Protein AF-A0AAE0KT33-F1 (afdb_monomer_lite)

Foldseek 3Di:
DDDDDDDDDDDDDDDDDDDDDDDDDDFDDDDDDDDDDDDDDDDDDDDPDDLLVVVLVVLLVLLLVLLCVLCVVPLADPVLSVVLSVVQSVVLSVVCVVPPDSDQDPLSSVSSNLSSNVSVVVRNVVSVVVVVPPPVPPPPPPDPPQLADFQFWKWFQPDDPLGIFIFTFHDAQCQDPVRNNATFRTWTQGDPPVRDTGGFRDSDLSGMAGDWFFFQDDVSVSVLQRHADPDADPDAPDDFQAKKWFWDQDPVRSFTWTFIWTFHDAQDAPPVVVCVVPVPDDCPVNRRTAGTWIQTPVRTITGHNHRALQGMFHCVQDPTTTQADPVRHGPSDQWDWDADPNFIWIARRSNRDIDTDDDPDPPPPD

pLDDT: mean 80.46, std 21.25, range [25.75, 98.62]

Radius of gyration: 28.13 Å; chains: 1; bounding box: 106×57×67 Å

Sequence (366 aa):
MLLTPGALHLFARLTTYDDNSCTSAKISVVPCLVRNCFDRGSTGKRTAMPPVEAERAQVEDAVAAKIQECDPEQLLESGDFQDILQTVSKEVLSCLDQEPRGQLTNEVHTLIAHRVSELIRPGLDYAARRKGKKTKFSDAPKRRPLRFARFDRVVCLVGGDRQWASGNIQSLNEVDPSNPTVVFPYVVKTDPPQGRLISVPSDENDTVRAEVCFGQREGAMWFTLFCMPATPNKSRRFGVGDRVACAVEDETGDYSSWLPGTVLEMEYCFEEAAKKLLPDWEWDGVHGRVPYQVQLDTGVKVLVHRDEHWLVRDLRLQEAGIRQAANGVHCCKRIERRQRNGVWQAVDHKTCKVRPCDPPESDDSD

Secondary structure (DSSP, 8-state):
------------------------PPPP----------------SS----HHHHHHHHHHHHHHHHHHHH-TT--S-HHHHHHHHHHHHHHHHHHHTTS--SS--HHHHHHHHHHHHHHHHHHHHHHHHHTT-------S--PPPPS--TT-EEEEE--TT--EEEEEEEEEEEEETTEEEEEEEEEEEEPTTT--EEEES-SSTTTEEE---B-SSTTHHHHHHHHS-SS--S--S--TT-EEEEEEE-TTSSSEEEEEEEEEEEEEE-HHHHHHH-TTS---SSTTEEEEEEEETTS-EEEE-S--TTTEEETTTS-SEESS-TTSS----SEEEEEETTEEEEEETTTTEEEE-PPPPTT---

Organism: NCBI:txid36881

Structure (mmCIF, N/CA/C/O backbone):
data_AF-A0AAE0KT33-F1
#
_entry.id   AF-A0AAE0KT33-F1
#
loop_
_atom_site.group_PDB
_atom_site.id
_atom_site.type_symbol
_atom_site.label_atom_id
_atom_site.label_alt_id
_atom_site.label_comp_id
_atom_site.label_asym_id
_atom_site.label_entity_id
_atom_site.label_seq_id
_atom_site.pdbx_PDB_ins_code
_atom_site.Cartn_x
_atom_site.Cartn_y
_atom_site.Cartn_z
_atom_site.occupancy
_atom_site.B_iso_or_equiv
_atom_site.auth_seq_id
_atom_site.auth_comp_id
_atom_site.auth_asym_id
_atom_site.auth_atom_id
_atom_site.pdbx_PDB_model_num
ATOM 1 N N . MET A 1 1 ? -53.614 18.148 4.989 1.00 38.81 1 MET A N 1
ATOM 2 C CA . MET A 1 1 ? -52.149 18.293 4.857 1.00 38.81 1 MET A CA 1
ATOM 3 C C . MET A 1 1 ? -51.535 16.923 5.085 1.00 38.81 1 MET A C 1
ATOM 5 O O . MET A 1 1 ? -51.512 16.465 6.216 1.00 38.81 1 MET A O 1
ATOM 9 N N . LEU A 1 2 ? -51.172 16.235 4.004 1.00 30.78 2 LEU A N 1
ATOM 10 C CA . LEU A 1 2 ? -50.531 14.918 4.018 1.00 30.78 2 LEU A CA 1
ATOM 11 C C . LEU A 1 2 ? -49.049 15.132 3.697 1.00 30.78 2 LEU A C 1
ATOM 13 O O . LEU A 1 2 ? -48.742 15.739 2.674 1.00 30.78 2 LEU A O 1
ATOM 17 N N . LEU A 1 3 ? -48.157 14.671 4.573 1.00 34.44 3 LEU A N 1
ATOM 18 C CA . LEU A 1 3 ? -46.716 14.626 4.330 1.00 34.44 3 LEU A CA 1
ATOM 19 C C . LEU A 1 3 ? -46.320 13.175 4.052 1.00 34.44 3 LEU A C 1
ATOM 21 O O . LEU A 1 3 ? -46.559 12.284 4.863 1.00 34.44 3 LEU A O 1
ATOM 25 N N . THR A 1 4 ? -45.745 12.959 2.878 1.00 32.50 4 THR A N 1
ATOM 26 C CA . THR A 1 4 ? -45.147 11.704 2.411 1.00 32.50 4 THR A CA 1
ATOM 27 C C . THR A 1 4 ? -43.708 11.557 2.920 1.00 32.50 4 THR A C 1
ATOM 29 O O . THR A 1 4 ? -42.973 12.546 2.881 1.00 32.50 4 THR A O 1
ATOM 32 N N . PRO A 1 5 ? -43.244 10.351 3.296 1.00 43.25 5 PRO A N 1
ATOM 33 C CA . PRO A 1 5 ? -41.828 10.079 3.500 1.00 43.25 5 PRO A CA 1
ATOM 34 C C . PRO A 1 5 ? -41.182 9.579 2.199 1.00 43.25 5 PRO A C 1
ATOM 36 O O . PRO A 1 5 ? -41.612 8.586 1.612 1.00 43.25 5 PRO A O 1
ATOM 39 N N . GLY A 1 6 ? -40.142 10.281 1.746 1.00 29.95 6 GLY A N 1
ATOM 40 C CA . GLY A 1 6 ? -39.288 9.851 0.641 1.00 29.95 6 GLY A CA 1
ATOM 41 C C . GLY A 1 6 ? -38.279 8.808 1.116 1.00 29.95 6 GLY A C 1
ATOM 42 O O . GLY A 1 6 ? -37.376 9.125 1.885 1.00 29.95 6 GLY A O 1
ATOM 43 N N . ALA A 1 7 ? -38.440 7.570 0.654 1.00 30.20 7 ALA A N 1
ATOM 44 C CA . ALA A 1 7 ? -37.457 6.507 0.808 1.00 30.20 7 ALA A CA 1
ATOM 45 C C . ALA A 1 7 ? -36.387 6.630 -0.291 1.00 30.20 7 ALA A C 1
ATOM 47 O O . ALA A 1 7 ? -36.686 6.513 -1.479 1.00 30.20 7 ALA A O 1
ATOM 48 N N . LEU A 1 8 ? -35.137 6.861 0.109 1.00 29.75 8 LEU A N 1
ATOM 49 C CA . LEU A 1 8 ? -33.960 6.707 -0.745 1.00 29.75 8 LEU A CA 1
ATOM 50 C C . LEU A 1 8 ? -33.587 5.219 -0.781 1.00 29.75 8 LEU A C 1
ATOM 52 O O . LEU A 1 8 ? -32.986 4.696 0.154 1.00 29.75 8 LEU A O 1
ATOM 56 N N . HIS A 1 9 ? -33.971 4.528 -1.854 1.00 27.97 9 HIS A N 1
ATOM 57 C CA . HIS A 1 9 ? -33.465 3.193 -2.169 1.00 27.97 9 HIS A CA 1
ATOM 58 C C . HIS A 1 9 ? -32.082 3.315 -2.820 1.00 27.97 9 HIS A C 1
ATOM 60 O O . HIS A 1 9 ? -31.974 3.664 -3.994 1.00 27.97 9 HIS A O 1
ATOM 66 N N . LEU A 1 10 ? -31.027 3.005 -2.065 1.00 27.64 10 LEU A N 1
ATOM 67 C CA . LEU A 1 10 ? -29.698 2.744 -2.612 1.00 27.64 10 LEU A CA 1
ATOM 68 C C . LEU A 1 10 ? -29.634 1.254 -2.991 1.00 27.64 10 LEU A C 1
ATOM 70 O O . LEU A 1 10 ? -29.627 0.384 -2.122 1.00 27.64 10 LEU A O 1
ATOM 74 N N . PHE A 1 11 ? -29.657 0.948 -4.288 1.00 25.98 11 PHE A N 1
ATOM 75 C CA . PHE A 1 11 ? -29.449 -0.412 -4.789 1.00 25.98 11 PHE A CA 1
ATOM 76 C C . PHE A 1 11 ? -27.949 -0.728 -4.788 1.00 25.98 11 PHE A C 1
ATOM 78 O O . PHE A 1 11 ? -27.210 -0.226 -5.632 1.00 25.98 11 PHE A O 1
ATOM 85 N N . ALA A 1 12 ? -27.504 -1.594 -3.877 1.00 26.53 12 ALA A N 1
ATOM 86 C CA . ALA A 1 12 ? -26.214 -2.262 -3.997 1.00 26.53 12 ALA A CA 1
ATOM 87 C C . ALA A 1 12 ? -26.310 -3.307 -5.123 1.00 26.53 12 ALA A C 1
ATOM 89 O O . ALA A 1 12 ? -27.007 -4.315 -4.997 1.00 26.53 12 ALA A O 1
ATOM 90 N N . ARG A 1 13 ? -25.651 -3.048 -6.258 1.00 25.75 13 ARG A N 1
ATOM 91 C CA . ARG A 1 13 ? -25.468 -4.042 -7.325 1.00 25.75 13 ARG A CA 1
ATOM 92 C C . ARG A 1 13 ? -24.414 -5.049 -6.867 1.00 25.75 13 ARG A C 1
ATOM 94 O O . ARG A 1 13 ? -23.231 -4.739 -6.854 1.00 25.75 13 ARG A O 1
ATOM 101 N N . LEU A 1 14 ? -24.852 -6.255 -6.519 1.00 25.80 14 LEU A N 1
ATOM 102 C CA . LEU A 1 14 ? -23.986 -7.426 -6.413 1.00 25.80 14 LEU A CA 1
ATOM 103 C C . LEU A 1 14 ? -23.610 -7.858 -7.837 1.00 25.80 14 LEU A C 1
ATOM 105 O O . LEU A 1 14 ? -24.437 -8.412 -8.558 1.00 25.80 14 LEU A O 1
ATOM 109 N N . THR A 1 15 ? -22.391 -7.549 -8.273 1.00 28.50 15 THR A N 1
ATOM 110 C CA . THR A 1 15 ? -21.820 -8.130 -9.492 1.00 28.50 15 THR A CA 1
ATOM 111 C C . THR A 1 15 ? -21.248 -9.497 -9.142 1.00 28.50 15 THR A C 1
ATOM 113 O O . THR A 1 15 ? -20.262 -9.583 -8.415 1.00 28.50 15 THR A O 1
ATOM 116 N N . THR A 1 16 ? -21.875 -10.564 -9.632 1.00 27.11 16 THR A N 1
ATOM 117 C CA . THR A 1 16 ? -21.308 -11.917 -9.605 1.00 27.11 16 THR A CA 1
ATOM 118 C C . THR A 1 16 ? -20.114 -11.960 -10.557 1.00 27.11 16 THR A C 1
ATOM 120 O O . THR A 1 16 ? -20.257 -11.604 -11.727 1.00 27.11 16 THR A O 1
ATOM 123 N N . TYR A 1 17 ? -18.944 -12.338 -10.046 1.00 30.89 17 TYR A N 1
ATOM 124 C CA . TYR A 1 17 ? -17.705 -12.465 -10.812 1.00 30.89 17 TYR A CA 1
ATOM 125 C C . TYR A 1 17 ? -17.485 -13.953 -11.121 1.00 30.89 17 TYR A C 1
ATOM 127 O O . TYR A 1 17 ? -17.472 -14.767 -10.201 1.00 30.89 17 TYR A O 1
ATOM 135 N N . ASP A 1 18 ? -17.376 -14.306 -12.403 1.00 28.55 18 ASP A N 1
ATOM 136 C CA . ASP A 1 18 ? -17.065 -15.668 -12.851 1.00 28.55 18 ASP A CA 1
ATOM 137 C C . ASP A 1 18 ? -15.547 -15.898 -12.771 1.00 28.55 18 ASP A C 1
ATOM 139 O O . ASP A 1 18 ? -14.778 -15.372 -13.579 1.00 28.55 18 ASP A O 1
ATOM 143 N N . ASP A 1 19 ? -15.119 -16.700 -11.796 1.00 40.66 19 ASP A N 1
ATOM 144 C CA . ASP A 1 19 ? -13.750 -17.200 -11.667 1.00 40.66 19 ASP A CA 1
ATOM 145 C C . ASP A 1 19 ? -13.572 -18.454 -12.530 1.00 40.66 19 ASP A C 1
ATOM 147 O O . ASP A 1 19 ? -14.063 -19.524 -12.174 1.00 40.66 19 ASP A O 1
ATOM 151 N N . ASN A 1 20 ? -12.855 -18.347 -13.656 1.00 34.28 20 ASN A N 1
ATOM 152 C CA . ASN A 1 20 ? -12.160 -19.486 -14.274 1.00 34.28 20 ASN A CA 1
ATOM 153 C C . ASN A 1 20 ? -11.195 -19.053 -15.395 1.00 34.28 20 ASN A C 1
ATOM 155 O O . ASN A 1 20 ? -11.473 -19.252 -16.573 1.00 34.28 20 ASN A O 1
ATOM 159 N N . SER A 1 21 ? -10.025 -18.516 -15.028 1.00 32.28 21 SER A N 1
ATOM 160 C CA . SER A 1 21 ? -8.769 -18.712 -15.781 1.00 32.28 21 SER A CA 1
ATOM 161 C C . SER A 1 21 ? -7.580 -18.076 -15.049 1.00 32.28 21 SER A C 1
ATOM 163 O O . SER A 1 21 ? -7.142 -16.981 -15.390 1.00 32.28 21 SER A O 1
ATOM 165 N N . CYS A 1 22 ? -7.028 -18.755 -14.042 1.00 33.03 22 CYS A N 1
ATOM 166 C CA . CYS A 1 22 ? -5.737 -18.368 -13.466 1.00 33.03 22 CYS A CA 1
ATOM 167 C C . CYS A 1 22 ? -4.622 -19.122 -14.206 1.00 33.03 22 CYS A C 1
ATOM 169 O O . CYS A 1 22 ? -4.312 -20.273 -13.898 1.00 33.03 22 CYS A O 1
ATOM 171 N N . THR A 1 23 ? -4.050 -18.504 -15.241 1.00 32.06 23 THR A N 1
ATOM 172 C CA . THR A 1 23 ? -2.816 -18.991 -15.869 1.00 32.06 23 THR A CA 1
ATOM 173 C C . THR A 1 23 ? -1.633 -18.638 -14.975 1.00 32.06 23 THR A C 1
ATOM 175 O O . THR A 1 23 ? -1.367 -17.467 -14.722 1.00 32.06 23 THR A O 1
ATOM 178 N N . SER A 1 24 ? -0.918 -19.655 -14.496 1.00 31.42 24 SER A N 1
ATOM 179 C CA . SER A 1 24 ? 0.233 -19.526 -13.600 1.00 31.42 24 SER A CA 1
ATOM 180 C C . SER A 1 24 ? 1.341 -18.644 -14.197 1.00 31.42 24 SER A C 1
ATOM 182 O O . SER A 1 24 ? 2.062 -19.076 -15.102 1.00 31.42 24 SER A O 1
ATOM 184 N N . ALA A 1 25 ? 1.518 -17.432 -13.673 1.00 34.38 25 ALA A N 1
ATOM 185 C CA . ALA A 1 25 ? 2.696 -16.617 -13.949 1.00 34.38 25 ALA A CA 1
ATOM 186 C C . ALA A 1 25 ? 3.901 -17.169 -13.163 1.00 34.38 25 ALA A C 1
ATOM 188 O O . ALA A 1 25 ? 3.827 -17.376 -11.951 1.00 34.38 25 ALA A O 1
ATOM 189 N N . LYS A 1 26 ? 5.016 -17.444 -13.853 1.00 34.28 26 LYS A N 1
ATOM 190 C CA . LYS A 1 26 ? 6.275 -17.870 -13.222 1.00 34.28 26 LYS A CA 1
ATOM 191 C C . LYS A 1 26 ? 6.974 -16.652 -12.616 1.00 34.28 26 LYS A C 1
ATOM 193 O O . LYS A 1 26 ? 7.332 -15.733 -13.342 1.00 34.28 26 LYS A O 1
ATOM 198 N N . ILE A 1 27 ? 7.190 -16.671 -11.304 1.00 35.94 27 ILE A N 1
ATOM 199 C CA . ILE A 1 27 ? 7.928 -15.636 -10.569 1.00 35.94 27 ILE A CA 1
ATOM 200 C C . ILE A 1 27 ? 9.408 -16.043 -10.509 1.00 35.94 27 ILE A C 1
ATOM 202 O O . ILE A 1 27 ? 9.727 -17.156 -10.092 1.00 35.94 27 ILE A O 1
ATOM 206 N N . SER A 1 28 ? 10.304 -15.157 -10.952 1.00 33.62 28 SER A N 1
ATOM 207 C CA . SER A 1 28 ? 11.762 -15.354 -10.915 1.00 33.62 28 SER A CA 1
ATOM 208 C C . SER A 1 28 ? 12.365 -14.761 -9.634 1.00 33.62 28 SER A C 1
ATOM 210 O O . SER A 1 28 ? 11.957 -13.689 -9.194 1.00 33.62 28 SER A O 1
ATOM 212 N N . VAL A 1 29 ? 13.343 -15.449 -9.035 1.00 34.34 29 VAL A N 1
ATOM 213 C CA . VAL A 1 29 ? 14.096 -15.011 -7.844 1.00 34.34 29 VAL A CA 1
ATOM 214 C C . VAL A 1 29 ? 15.584 -14.999 -8.207 1.00 34.34 29 VAL A C 1
ATOM 216 O O . VAL A 1 29 ? 16.126 -16.050 -8.540 1.00 34.34 29 VAL A O 1
ATOM 219 N N . VAL A 1 30 ? 16.255 -13.841 -8.145 1.00 34.78 30 VAL A N 1
ATOM 220 C CA . VAL A 1 30 ? 17.654 -13.676 -8.604 1.00 34.78 30 VAL A CA 1
ATOM 221 C C . VAL A 1 30 ? 18.600 -13.325 -7.436 1.00 34.78 30 VAL A C 1
ATOM 223 O O . VAL A 1 30 ? 18.293 -12.401 -6.681 1.00 34.78 30 VAL A O 1
ATOM 226 N N . PRO A 1 31 ? 19.747 -14.019 -7.259 1.00 34.19 31 PRO A N 1
ATOM 227 C CA . PRO A 1 31 ? 20.773 -13.679 -6.264 1.00 34.19 31 PRO A CA 1
ATOM 228 C C . PRO A 1 31 ? 22.000 -12.951 -6.867 1.00 34.19 31 PRO A C 1
ATOM 230 O O . PRO A 1 31 ? 22.513 -13.360 -7.904 1.00 34.19 31 PRO A O 1
ATOM 233 N N . CYS A 1 32 ? 22.530 -11.922 -6.184 1.00 30.64 32 CYS A N 1
ATOM 234 C CA . CYS A 1 32 ? 23.732 -11.169 -6.602 1.00 30.64 32 CYS A CA 1
ATOM 235 C C . CYS A 1 32 ? 25.025 -11.659 -5.914 1.00 30.64 32 CYS A C 1
ATOM 237 O O . CYS A 1 32 ? 25.051 -11.839 -4.694 1.00 30.64 32 CYS A O 1
ATOM 239 N N . LEU A 1 33 ? 26.123 -11.794 -6.673 1.00 34.44 33 LEU A N 1
ATOM 240 C CA . LEU A 1 33 ? 27.474 -12.134 -6.192 1.00 34.44 33 LEU A CA 1
ATOM 241 C C . LEU A 1 33 ? 28.513 -11.097 -6.655 1.00 34.44 33 LEU A C 1
ATOM 243 O O . LEU A 1 33 ? 28.464 -10.620 -7.781 1.00 34.44 33 LEU A O 1
ATOM 247 N N . VAL A 1 34 ? 29.478 -10.785 -5.782 1.00 37.34 34 VAL A N 1
ATOM 248 C CA . VAL A 1 34 ? 30.578 -9.823 -6.002 1.00 37.34 34 VAL A CA 1
ATOM 249 C C . VAL A 1 34 ? 31.915 -10.558 -5.900 1.00 37.34 34 VAL A C 1
ATOM 251 O O . VAL A 1 34 ? 32.110 -11.267 -4.907 1.00 37.34 34 VAL A O 1
ATOM 254 N N . ARG A 1 35 ? 32.864 -10.359 -6.838 1.00 35.00 35 ARG A N 1
ATOM 255 C CA . ARG A 1 35 ? 34.304 -10.583 -6.572 1.00 35.00 35 ARG A CA 1
ATOM 256 C C . ARG A 1 35 ? 35.298 -9.973 -7.573 1.00 35.00 35 ARG A C 1
ATOM 258 O O . ARG A 1 35 ? 34.956 -9.614 -8.688 1.00 35.00 35 ARG A O 1
ATOM 265 N N . ASN A 1 36 ? 36.528 -9.883 -7.055 1.00 31.69 36 ASN A N 1
ATOM 266 C CA . ASN A 1 36 ? 37.685 -9.058 -7.416 1.00 31.69 36 ASN A CA 1
ATOM 267 C C . ASN A 1 36 ? 38.466 -9.451 -8.681 1.00 31.69 36 ASN A C 1
ATOM 269 O O . ASN A 1 36 ? 38.579 -10.625 -9.027 1.00 31.69 36 ASN A O 1
ATOM 273 N N . CYS A 1 37 ? 39.131 -8.437 -9.242 1.00 33.03 37 CYS A N 1
ATOM 274 C CA . CYS A 1 37 ? 40.049 -8.483 -10.378 1.00 33.03 37 CYS A CA 1
ATOM 275 C C . CYS A 1 37 ? 41.439 -9.045 -10.023 1.00 33.03 37 CYS A C 1
ATOM 277 O O . CYS A 1 37 ? 41.956 -8.812 -8.927 1.00 33.03 37 CYS A O 1
ATOM 279 N N . PHE A 1 38 ? 42.076 -9.706 -10.995 1.00 31.64 38 PHE A N 1
ATOM 280 C CA . PHE A 1 38 ? 43.506 -10.020 -10.990 1.00 31.64 38 PHE A CA 1
ATOM 281 C C . PHE A 1 38 ? 44.149 -9.653 -12.334 1.00 31.64 38 PHE A C 1
ATOM 283 O O . PHE A 1 38 ? 43.510 -9.692 -13.381 1.00 31.64 38 PHE A O 1
ATOM 290 N N . ASP A 1 39 ? 45.421 -9.289 -12.236 1.00 40.09 39 ASP A N 1
ATOM 291 C CA . ASP A 1 39 ? 46.260 -8.571 -13.194 1.00 40.09 39 ASP A CA 1
ATOM 292 C C . ASP A 1 39 ? 47.111 -9.514 -14.074 1.00 40.09 39 ASP A C 1
ATOM 294 O O . ASP A 1 39 ? 47.451 -10.614 -13.618 1.00 40.09 39 ASP A O 1
ATOM 298 N N . ARG A 1 40 ? 47.496 -9.069 -15.287 1.00 37.03 40 ARG A N 1
ATOM 299 C CA . ARG A 1 40 ? 48.778 -9.368 -15.983 1.00 37.03 40 ARG A CA 1
ATOM 300 C C . ARG A 1 40 ? 48.827 -8.820 -17.418 1.00 37.03 40 ARG A C 1
ATOM 302 O O . ARG A 1 40 ? 47.970 -9.115 -18.244 1.00 37.03 40 ARG A O 1
ATOM 309 N N . GLY A 1 41 ? 49.914 -8.107 -17.725 1.00 42.66 41 GLY A N 1
ATOM 310 C CA . GLY A 1 41 ? 50.237 -7.584 -19.057 1.00 42.66 41 GLY A CA 1
ATOM 311 C C . GLY A 1 41 ? 51.013 -8.535 -19.977 1.00 42.66 41 GLY A C 1
ATOM 312 O O . GLY A 1 41 ? 51.396 -9.630 -19.573 1.00 42.66 41 GLY A O 1
ATOM 313 N N . SER A 1 42 ? 51.284 -8.084 -21.211 1.00 36.38 42 SER A N 1
ATOM 314 C CA . SER A 1 42 ? 52.412 -8.516 -22.059 1.00 36.38 42 SER A CA 1
ATOM 315 C C . SER A 1 42 ? 52.526 -7.678 -23.349 1.00 36.38 42 SER A C 1
ATOM 317 O O . SER A 1 42 ? 51.578 -7.046 -23.802 1.00 36.38 42 SER A O 1
ATOM 319 N N . THR A 1 43 ? 53.728 -7.693 -23.918 1.00 46.69 43 THR A N 1
ATOM 320 C CA . THR A 1 43 ? 54.327 -6.866 -24.970 1.00 46.69 43 THR A CA 1
ATOM 321 C C . THR A 1 43 ? 54.005 -7.258 -26.424 1.00 46.69 43 THR A C 1
ATOM 323 O O . THR A 1 43 ? 54.132 -8.416 -26.810 1.00 46.69 43 THR A O 1
ATOM 326 N N . GLY A 1 44 ? 53.731 -6.228 -27.234 1.00 59.12 44 GLY A N 1
ATOM 327 C CA . GLY A 1 44 ? 54.019 -5.997 -28.664 1.00 59.12 44 GLY A CA 1
ATOM 328 C C . GLY A 1 44 ? 54.278 -7.144 -29.657 1.00 59.12 44 GLY A C 1
ATOM 329 O O . GLY A 1 44 ? 55.398 -7.638 -29.772 1.00 59.12 44 GLY A O 1
ATOM 330 N N . LYS A 1 45 ? 53.298 -7.386 -30.539 1.00 42.28 45 LYS A N 1
ATOM 331 C CA . LYS A 1 45 ? 53.452 -7.816 -31.948 1.00 42.28 45 LYS A CA 1
ATOM 332 C C . LYS A 1 45 ? 52.160 -7.479 -32.700 1.00 42.28 45 LYS A C 1
ATOM 334 O O . LYS A 1 45 ? 51.102 -7.607 -32.102 1.00 42.28 45 LYS A O 1
ATOM 339 N N . ARG A 1 46 ? 52.291 -7.021 -33.962 1.00 50.97 46 ARG A N 1
ATOM 340 C CA . ARG A 1 46 ? 51.233 -6.587 -34.915 1.00 50.97 46 ARG A CA 1
ATOM 341 C C . ARG A 1 46 ? 49.828 -6.666 -34.321 1.00 50.97 46 ARG A C 1
ATOM 343 O O . ARG A 1 46 ? 49.228 -7.737 -34.315 1.00 50.97 46 ARG A O 1
ATOM 350 N N . THR A 1 47 ? 49.374 -5.541 -33.781 1.00 50.94 47 THR A N 1
ATOM 351 C CA . THR A 1 47 ? 48.167 -5.438 -32.968 1.00 50.94 47 THR A CA 1
ATOM 352 C C . THR A 1 47 ? 46.951 -5.809 -33.806 1.00 50.94 47 THR A C 1
ATOM 354 O O . THR A 1 47 ? 46.374 -4.966 -34.489 1.00 50.94 47 THR A O 1
ATOM 357 N N . ALA A 1 48 ? 46.553 -7.083 -33.742 1.00 50.72 48 ALA A N 1
ATOM 358 C CA . ALA A 1 48 ? 45.135 -7.398 -33.729 1.00 50.72 48 ALA A CA 1
ATOM 359 C C . ALA A 1 48 ? 44.497 -6.395 -32.763 1.00 50.72 48 ALA A C 1
ATOM 361 O O . ALA A 1 48 ? 45.042 -6.208 -31.667 1.00 50.72 48 ALA A O 1
ATOM 362 N N . MET A 1 49 ? 43.446 -5.691 -33.203 1.00 47.22 49 MET A N 1
ATOM 363 C CA . MET A 1 49 ? 42.697 -4.815 -32.305 1.00 47.22 49 MET A CA 1
ATOM 364 C C . MET A 1 49 ? 42.471 -5.595 -31.010 1.00 47.22 49 MET A C 1
ATOM 366 O O . MET A 1 49 ? 42.095 -6.774 -31.092 1.00 47.22 49 MET A O 1
ATOM 370 N N . PRO A 1 50 ? 42.801 -5.018 -29.840 1.00 60.84 50 PRO A N 1
ATOM 371 C CA . PRO A 1 50 ? 42.560 -5.694 -28.580 1.00 60.84 50 PRO A CA 1
ATOM 372 C C . PRO A 1 50 ? 41.111 -6.202 -28.604 1.00 60.84 50 PRO A C 1
ATOM 374 O O . PRO A 1 50 ? 40.246 -5.483 -29.107 1.00 60.84 50 PRO A O 1
ATOM 377 N N . PRO A 1 51 ? 40.837 -7.432 -28.135 1.00 74.69 51 PRO A N 1
ATOM 378 C CA . PRO A 1 51 ? 39.533 -8.085 -28.294 1.00 74.69 51 PRO A CA 1
ATOM 379 C C . PRO A 1 51 ? 38.338 -7.176 -27.959 1.00 74.69 51 PRO A C 1
ATOM 381 O O . PRO A 1 51 ? 37.321 -7.207 -28.641 1.00 74.69 51 PRO A O 1
ATOM 384 N N . VAL A 1 52 ? 38.540 -6.287 -26.985 1.00 80.75 52 VAL A N 1
ATOM 385 C CA . VAL A 1 52 ? 37.603 -5.262 -26.511 1.00 80.75 52 VAL A CA 1
ATOM 386 C C . VAL A 1 52 ? 37.234 -4.225 -27.585 1.00 80.75 52 VAL A C 1
ATOM 388 O O . VAL A 1 52 ? 36.074 -3.843 -27.706 1.00 80.75 52 VAL A O 1
ATOM 391 N N . GLU A 1 53 ? 38.189 -3.752 -28.389 1.00 86.69 53 GLU A N 1
ATOM 392 C CA . GLU A 1 53 ? 37.905 -2.769 -29.444 1.00 86.69 53 GLU A CA 1
ATOM 393 C C . GLU A 1 53 ? 37.138 -3.399 -30.616 1.00 86.69 53 GLU A C 1
ATOM 395 O O . GLU A 1 53 ? 36.300 -2.739 -31.229 1.00 86.69 53 GLU A O 1
ATOM 400 N N . ALA A 1 54 ? 37.399 -4.675 -30.925 1.00 87.12 54 ALA A N 1
ATOM 401 C CA . ALA A 1 54 ? 36.678 -5.394 -31.974 1.00 87.12 54 ALA A CA 1
ATOM 402 C C . ALA A 1 54 ? 35.221 -5.675 -31.570 1.00 87.12 54 ALA A C 1
ATOM 404 O O . ALA A 1 54 ? 34.318 -5.531 -32.390 1.00 87.12 54 ALA A O 1
ATOM 405 N N . GLU A 1 55 ? 34.990 -6.031 -30.306 1.00 88.56 55 GLU A N 1
ATOM 406 C CA . GLU A 1 55 ? 33.650 -6.221 -29.740 1.00 88.56 55 GLU A CA 1
ATOM 407 C C . GLU A 1 55 ? 32.862 -4.906 -29.699 1.00 88.56 55 GLU A C 1
ATOM 409 O O . GLU A 1 55 ? 31.711 -4.855 -30.133 1.00 88.56 55 GLU A O 1
ATOM 414 N N . ARG A 1 56 ? 33.510 -3.807 -29.294 1.00 92.62 56 ARG A N 1
ATOM 415 C CA . ARG A 1 56 ? 32.922 -2.465 -29.343 1.00 92.62 56 ARG A CA 1
ATOM 416 C C . ARG A 1 56 ? 32.475 -2.063 -30.746 1.00 92.62 56 ARG A C 1
ATOM 418 O O . ARG A 1 56 ? 31.354 -1.586 -30.892 1.00 92.62 56 ARG A O 1
ATOM 425 N N . ALA A 1 57 ? 33.313 -2.284 -31.758 1.00 93.62 57 ALA A N 1
ATOM 426 C CA . ALA A 1 57 ? 32.953 -1.987 -33.143 1.00 93.62 57 ALA A CA 1
ATOM 427 C C . ALA A 1 57 ? 31.732 -2.804 -33.603 1.00 93.62 57 ALA A C 1
ATOM 429 O O . ALA A 1 57 ? 30.828 -2.254 -34.222 1.00 93.62 57 ALA A O 1
ATOM 430 N N . GLN A 1 58 ? 31.650 -4.089 -33.230 1.00 92.88 58 GLN A N 1
ATOM 431 C CA . GLN A 1 58 ? 30.486 -4.927 -33.548 1.00 92.88 58 GLN A CA 1
ATOM 432 C C . GLN A 1 58 ? 29.197 -4.428 -32.880 1.00 92.88 58 GLN A C 1
ATOM 434 O O . GLN A 1 58 ? 28.139 -4.446 -33.511 1.00 92.88 58 GLN A O 1
ATOM 439 N N . VAL A 1 59 ? 29.268 -3.984 -31.619 1.00 94.12 59 VAL A N 1
ATOM 440 C CA . VAL A 1 59 ? 28.118 -3.397 -30.914 1.00 94.12 59 VAL A CA 1
ATOM 441 C C . VAL A 1 59 ? 27.691 -2.089 -31.578 1.00 94.12 59 VAL A C 1
ATOM 443 O O . VAL A 1 59 ? 26.509 -1.930 -31.875 1.00 94.12 59 VAL A O 1
ATOM 446 N N . GLU A 1 60 ? 28.629 -1.179 -31.848 1.00 96.19 60 GLU A N 1
ATOM 447 C CA . GLU A 1 60 ? 28.343 0.112 -32.487 1.00 96.19 60 GLU A CA 1
ATOM 448 C C . GLU A 1 60 ? 27.723 -0.080 -33.886 1.00 96.19 60 GLU A C 1
ATOM 450 O O . GLU A 1 60 ? 26.705 0.544 -34.189 1.00 96.19 60 GLU A O 1
ATOM 455 N N . ASP A 1 61 ? 28.244 -1.007 -34.697 1.00 96.06 61 ASP A N 1
ATOM 456 C CA . ASP A 1 61 ? 27.686 -1.343 -36.015 1.00 96.06 61 ASP A CA 1
ATOM 457 C C . ASP A 1 61 ? 26.265 -1.920 -35.909 1.00 96.06 61 ASP A C 1
ATOM 459 O O . ASP A 1 61 ? 25.369 -1.530 -36.664 1.00 96.06 61 ASP A O 1
ATOM 463 N N . ALA A 1 62 ? 26.023 -2.823 -34.952 1.00 95.94 62 ALA A N 1
ATOM 464 C CA . ALA A 1 62 ? 24.704 -3.412 -34.732 1.00 95.94 62 ALA A CA 1
ATOM 465 C C . ALA A 1 62 ? 23.677 -2.372 -34.249 1.00 95.94 62 ALA A C 1
ATOM 467 O O . ALA A 1 62 ? 22.529 -2.377 -34.703 1.00 95.94 62 ALA A O 1
ATOM 468 N N . VAL A 1 63 ? 24.085 -1.462 -33.360 1.00 95.50 63 VAL A N 1
ATOM 469 C CA . VAL A 1 63 ? 23.256 -0.342 -32.895 1.00 95.50 63 VAL A CA 1
ATOM 470 C C . VAL A 1 63 ? 22.956 0.605 -34.057 1.00 95.50 63 VAL A C 1
ATOM 472 O O . VAL A 1 63 ? 21.791 0.931 -34.277 1.00 95.50 63 VAL A O 1
ATOM 475 N N . ALA A 1 64 ? 23.959 0.993 -34.848 1.00 96.50 64 ALA A N 1
ATOM 476 C CA . ALA A 1 64 ? 23.786 1.873 -36.003 1.00 96.50 64 ALA A CA 1
ATOM 477 C C . ALA A 1 64 ? 22.844 1.274 -37.061 1.00 96.50 64 ALA A C 1
ATOM 479 O O . ALA A 1 64 ? 21.933 1.961 -37.530 1.00 96.50 64 ALA A O 1
ATOM 480 N N . ALA A 1 65 ? 23.009 -0.011 -37.393 1.00 96.00 65 ALA A N 1
ATOM 481 C CA . ALA A 1 65 ? 22.127 -0.721 -38.319 1.00 96.00 65 ALA A CA 1
ATOM 482 C C . ALA A 1 65 ? 20.677 -0.736 -37.817 1.00 96.00 65 ALA A C 1
ATOM 484 O O . ALA A 1 65 ? 19.742 -0.500 -38.583 1.00 96.00 65 ALA A O 1
ATOM 485 N N . LYS A 1 66 ? 20.479 -0.949 -36.512 1.00 96.81 66 LYS A N 1
ATOM 486 C CA . LYS A 1 66 ? 19.146 -0.927 -35.914 1.00 96.81 66 LYS A CA 1
ATOM 487 C C . LYS A 1 66 ? 18.539 0.475 -35.883 1.00 96.81 66 LYS A C 1
ATOM 489 O O . LYS A 1 66 ? 17.341 0.608 -36.123 1.00 96.81 66 LYS A O 1
ATOM 494 N N . ILE A 1 67 ? 19.339 1.515 -35.631 1.00 94.44 67 ILE A N 1
ATOM 495 C CA . ILE A 1 67 ? 18.867 2.905 -35.703 1.00 94.44 67 ILE A CA 1
ATOM 496 C C . ILE A 1 67 ? 18.350 3.198 -37.114 1.00 94.44 67 ILE A C 1
ATOM 498 O O . ILE A 1 67 ? 17.255 3.732 -37.255 1.00 94.44 67 ILE A O 1
ATOM 502 N N . GLN A 1 68 ? 19.080 2.777 -38.152 1.00 95.38 68 GLN A N 1
ATOM 503 C CA . GLN A 1 68 ? 18.661 2.934 -39.550 1.00 95.38 68 GLN A CA 1
ATOM 504 C C . GLN A 1 68 ? 17.390 2.144 -39.891 1.00 95.38 68 GLN A C 1
ATOM 506 O O . GLN A 1 68 ? 16.565 2.622 -40.663 1.00 95.38 68 GLN A O 1
ATOM 511 N N . GLU A 1 69 ? 17.203 0.955 -39.314 1.00 93.56 69 GLU A N 1
ATOM 512 C CA . GLU A 1 69 ? 15.968 0.177 -39.479 1.00 93.56 69 GLU A CA 1
ATOM 513 C C . GLU A 1 69 ? 14.754 0.887 -38.851 1.00 93.56 69 GLU A C 1
ATOM 515 O O . GLU A 1 69 ? 13.657 0.856 -39.407 1.00 93.56 69 GLU A O 1
ATOM 520 N N . CYS A 1 70 ? 14.949 1.538 -37.701 1.00 89.69 70 CYS A N 1
ATOM 521 C CA . CYS A 1 70 ? 13.906 2.270 -36.982 1.00 89.69 70 CYS A CA 1
ATOM 522 C C . CYS A 1 70 ? 13.649 3.687 -37.530 1.00 89.69 70 CYS A C 1
ATOM 524 O O . CYS A 1 70 ? 12.541 4.198 -37.362 1.00 89.69 70 CYS A O 1
ATOM 526 N N . ASP A 1 71 ? 14.634 4.309 -38.181 1.00 92.19 71 ASP A N 1
ATOM 527 C CA . ASP A 1 71 ? 14.542 5.620 -38.836 1.00 92.19 71 ASP A CA 1
ATOM 528 C C . ASP A 1 71 ? 14.976 5.547 -40.318 1.00 92.19 71 ASP A C 1
ATOM 530 O O . ASP A 1 71 ? 15.996 6.121 -40.716 1.00 92.19 71 ASP A O 1
ATOM 534 N N . PRO A 1 72 ? 14.210 4.843 -41.175 1.00 92.56 72 PRO A N 1
ATOM 535 C CA . PRO A 1 72 ? 14.566 4.664 -42.584 1.00 92.56 72 PRO A CA 1
ATOM 536 C C . PRO A 1 72 ? 14.512 5.974 -43.384 1.00 92.56 72 PRO A C 1
ATOM 538 O O . PRO A 1 72 ? 15.138 6.086 -44.437 1.00 92.56 72 PRO A O 1
ATOM 541 N N . GLU A 1 73 ? 13.762 6.966 -42.895 1.00 92.25 73 GLU A N 1
ATOM 542 C CA . GLU A 1 73 ? 13.634 8.291 -43.507 1.00 92.25 73 GLU A CA 1
ATOM 543 C C . GLU A 1 73 ? 14.706 9.285 -43.025 1.00 92.25 73 GLU A C 1
ATOM 545 O O . GLU A 1 73 ? 14.719 10.424 -43.499 1.00 92.25 73 GLU A O 1
ATOM 550 N N . GLN A 1 74 ? 15.603 8.867 -42.119 1.00 91.00 74 GLN A N 1
ATOM 551 C CA . GLN A 1 74 ? 16.663 9.698 -41.532 1.00 91.00 74 GLN A CA 1
ATOM 552 C C . GLN A 1 74 ? 16.115 11.020 -40.971 1.00 91.00 74 GLN A C 1
ATOM 554 O O . GLN A 1 74 ? 16.591 12.116 -41.284 1.00 91.00 74 GLN A O 1
ATOM 559 N N . LEU A 1 75 ? 15.036 10.924 -40.197 1.00 89.00 75 LEU A N 1
ATOM 560 C CA . LEU A 1 75 ? 14.381 12.059 -39.560 1.00 89.00 75 LEU A CA 1
ATOM 561 C C . LEU A 1 75 ? 15.131 12.553 -38.321 1.00 89.00 75 LEU A C 1
ATOM 563 O O . LEU A 1 75 ? 14.928 13.708 -37.941 1.00 89.00 75 LEU A O 1
ATOM 567 N N . LEU A 1 76 ? 15.963 11.712 -37.702 1.00 86.31 76 LEU A N 1
ATOM 568 C CA . LEU A 1 76 ? 16.822 12.092 -36.585 1.00 86.31 76 LEU A CA 1
ATOM 569 C C . LEU A 1 76 ? 17.900 13.080 -37.038 1.00 86.31 76 LEU A C 1
ATOM 571 O O . LEU A 1 76 ? 18.532 12.917 -38.085 1.00 86.31 76 LEU A O 1
ATOM 575 N N . GLU A 1 77 ? 18.146 14.106 -36.225 1.00 89.75 77 GLU A N 1
ATOM 576 C CA . GLU A 1 77 ? 19.288 14.986 -36.448 1.00 89.75 77 GLU A CA 1
ATOM 577 C C . GLU A 1 77 ? 20.588 14.215 -36.170 1.00 89.75 77 GLU A C 1
ATOM 579 O O . GLU A 1 77 ? 20.627 13.277 -35.372 1.00 89.75 77 GLU A O 1
ATOM 584 N N . SER A 1 78 ? 21.690 14.610 -36.814 1.00 91.12 78 SER A N 1
ATOM 585 C CA . SER A 1 78 ? 22.974 13.915 -36.647 1.00 91.12 78 SER A CA 1
ATOM 586 C C . SER A 1 78 ? 23.455 13.883 -35.191 1.00 91.12 78 SER A C 1
ATOM 588 O O . SER A 1 78 ? 24.174 12.961 -34.816 1.00 91.12 78 SER A O 1
ATOM 590 N N . GLY A 1 79 ? 23.067 14.883 -34.387 1.00 87.94 79 GLY A N 1
ATOM 591 C CA . GLY A 1 79 ? 23.314 14.912 -32.943 1.00 87.94 79 GLY A CA 1
ATOM 592 C C . GLY A 1 79 ? 22.562 13.799 -32.216 1.00 87.94 79 GLY A C 1
ATOM 593 O O . GLY A 1 79 ? 23.197 12.955 -31.593 1.00 87.94 79 GLY A O 1
ATOM 594 N N . ASP A 1 80 ? 21.240 13.725 -32.399 1.00 85.56 80 ASP A N 1
ATOM 595 C CA . ASP A 1 80 ? 20.393 12.698 -31.776 1.00 85.56 80 ASP A CA 1
ATOM 596 C C . ASP A 1 80 ? 20.832 11.280 -32.170 1.00 85.56 80 ASP A C 1
ATOM 598 O O . ASP A 1 80 ? 20.882 10.382 -31.332 1.00 85.56 80 ASP A O 1
ATOM 602 N N . PHE A 1 81 ? 21.208 11.073 -33.437 1.00 92.62 81 PHE A N 1
ATOM 603 C CA . PHE A 1 81 ? 21.743 9.792 -33.902 1.00 92.62 81 PHE A CA 1
ATOM 604 C C . PHE A 1 81 ? 22.989 9.376 -33.105 1.00 92.62 81 PHE A C 1
ATOM 606 O O . PHE A 1 81 ? 23.082 8.236 -32.647 1.00 92.62 81 PHE A O 1
ATOM 613 N N . GLN A 1 82 ? 23.949 10.292 -32.941 1.00 93.12 82 GLN A N 1
ATOM 614 C CA . GLN A 1 82 ? 25.190 10.018 -32.214 1.00 93.12 82 GLN A CA 1
ATOM 615 C C . GLN A 1 82 ? 24.939 9.811 -30.720 1.00 93.12 82 GLN A C 1
ATOM 617 O O . GLN A 1 82 ? 25.531 8.907 -30.132 1.00 93.12 82 GLN A O 1
ATOM 622 N N . ASP A 1 83 ? 24.029 10.579 -30.124 1.00 86.94 83 ASP A N 1
ATOM 623 C CA . ASP A 1 83 ? 23.672 10.447 -28.713 1.00 86.94 83 ASP A CA 1
ATOM 624 C C . ASP A 1 83 ? 23.024 9.086 -28.426 1.00 86.94 83 ASP A C 1
ATOM 626 O O . ASP A 1 83 ? 23.407 8.402 -27.470 1.00 86.94 83 ASP A O 1
ATOM 630 N N . ILE A 1 84 ? 22.097 8.637 -29.281 1.00 88.19 84 ILE A N 1
ATOM 631 C CA . ILE A 1 84 ? 21.474 7.309 -29.175 1.00 88.19 84 ILE A CA 1
ATOM 632 C C . ILE A 1 84 ? 22.525 6.214 -29.377 1.00 88.19 84 ILE A C 1
ATOM 634 O O . ILE A 1 84 ? 22.611 5.299 -28.556 1.00 88.19 84 ILE A O 1
ATOM 638 N N . LEU A 1 85 ? 23.355 6.320 -30.421 1.00 95.44 85 LEU A N 1
ATOM 639 C CA . LEU A 1 85 ? 24.424 5.362 -30.704 1.00 95.44 85 LEU A CA 1
ATOM 640 C C . LEU A 1 85 ? 25.356 5.198 -29.498 1.00 95.44 85 LEU A C 1
ATOM 642 O O . LEU A 1 85 ? 25.597 4.073 -29.058 1.00 95.44 85 LEU A O 1
ATOM 646 N N . GLN A 1 86 ? 25.842 6.303 -28.928 1.00 93.31 86 GLN A N 1
ATOM 647 C CA . GLN A 1 86 ? 26.743 6.283 -27.775 1.00 93.31 86 GLN A CA 1
ATOM 648 C C . GLN A 1 86 ? 26.061 5.734 -26.520 1.00 93.31 86 GLN A C 1
ATOM 650 O O . GLN A 1 86 ? 26.660 4.930 -25.802 1.00 93.31 86 GLN A O 1
ATOM 655 N N . THR A 1 87 ? 24.815 6.137 -26.263 1.00 89.38 87 THR A N 1
ATOM 656 C CA . THR A 1 87 ? 24.057 5.710 -25.078 1.00 89.38 87 THR A CA 1
ATOM 657 C C . THR A 1 87 ? 23.808 4.206 -25.097 1.00 89.38 87 THR A C 1
ATOM 659 O O . THR A 1 87 ? 24.172 3.518 -24.142 1.00 89.38 87 THR A O 1
ATOM 662 N N . VAL A 1 88 ? 23.256 3.680 -26.196 1.00 92.25 88 VAL A N 1
ATOM 663 C CA . VAL A 1 88 ? 22.947 2.248 -26.316 1.00 92.25 88 VAL A CA 1
ATOM 664 C C . VAL A 1 88 ? 24.226 1.417 -26.340 1.00 92.25 88 VAL A C 1
ATOM 666 O O . VAL A 1 88 ? 24.303 0.411 -25.640 1.00 92.25 88 VAL A O 1
ATOM 669 N 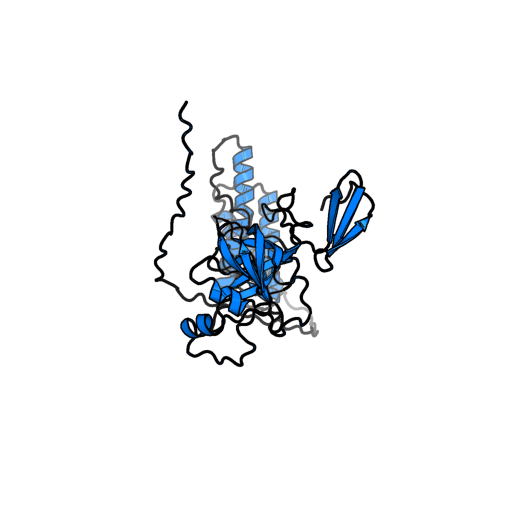N . SER A 1 89 ? 25.254 1.844 -27.082 1.00 94.56 89 SER A N 1
ATOM 670 C CA . SER A 1 89 ? 26.515 1.092 -27.155 1.00 94.56 89 SER A CA 1
ATOM 671 C C . SER A 1 89 ? 27.184 0.993 -25.787 1.00 94.56 89 SER A C 1
ATOM 673 O O . SER A 1 89 ? 27.635 -0.081 -25.400 1.00 94.56 89 SER A O 1
ATOM 675 N N . LYS A 1 90 ? 27.190 2.084 -25.009 1.00 92.69 90 LYS A N 1
ATOM 676 C CA . LYS A 1 90 ? 27.722 2.087 -23.641 1.00 92.69 90 LYS A CA 1
ATOM 677 C C . LYS A 1 90 ? 26.950 1.142 -22.716 1.00 92.69 90 LYS A C 1
ATOM 679 O O . LYS A 1 90 ? 27.575 0.429 -21.936 1.00 92.69 90 LYS A O 1
ATOM 684 N N . GLU A 1 91 ? 25.619 1.142 -22.782 1.00 88.50 91 GLU A N 1
ATOM 685 C CA . GLU A 1 91 ? 24.785 0.266 -21.951 1.00 88.50 91 GLU A CA 1
ATOM 686 C C . GLU A 1 91 ? 25.024 -1.211 -22.287 1.00 88.50 91 GLU A C 1
ATOM 688 O O . GLU A 1 91 ? 25.316 -2.005 -21.392 1.00 88.50 91 GLU A O 1
ATOM 693 N N . VAL A 1 92 ? 24.997 -1.562 -23.576 1.00 90.00 92 VAL A N 1
ATOM 694 C CA . VAL A 1 92 ? 25.213 -2.935 -24.054 1.00 90.00 92 VAL A CA 1
ATOM 695 C C . VAL A 1 92 ? 26.612 -3.437 -23.700 1.00 90.00 92 VAL A C 1
ATOM 697 O O . VAL A 1 92 ? 26.743 -4.555 -23.208 1.00 90.00 92 VAL A O 1
ATOM 700 N N . LEU A 1 93 ? 27.648 -2.609 -23.871 1.00 90.44 93 LEU A N 1
ATOM 701 C CA . LEU A 1 93 ? 29.012 -2.969 -23.473 1.00 90.44 93 LEU A CA 1
ATOM 702 C C . LEU A 1 93 ? 29.126 -3.196 -21.962 1.00 90.44 93 LEU A C 1
ATOM 704 O O . LEU A 1 93 ? 29.782 -4.143 -21.548 1.00 90.44 93 LEU A O 1
ATOM 708 N N . SER A 1 94 ? 28.418 -2.417 -21.136 1.00 87.81 94 SER A N 1
ATOM 709 C CA . SER A 1 94 ? 28.405 -2.648 -19.683 1.00 87.81 94 SER A CA 1
ATOM 710 C C . SER A 1 94 ? 27.758 -3.982 -19.283 1.00 87.81 94 SER A C 1
ATOM 712 O O . SER A 1 94 ? 28.128 -4.563 -18.262 1.00 87.81 94 SER A O 1
ATOM 714 N N . CYS A 1 95 ? 26.807 -4.481 -20.083 1.00 83.25 95 CYS A N 1
ATOM 715 C CA . CYS A 1 95 ? 26.229 -5.812 -19.903 1.00 83.25 95 CYS A CA 1
ATOM 716 C C . CYS A 1 95 ? 27.205 -6.913 -20.344 1.00 83.25 95 CYS A C 1
ATOM 718 O O . CYS A 1 95 ? 27.301 -7.938 -19.675 1.00 83.25 95 CYS A O 1
ATOM 720 N N . LEU A 1 96 ? 27.940 -6.698 -21.440 1.00 84.88 96 LEU A N 1
ATOM 721 C CA . LEU A 1 96 ? 28.932 -7.648 -21.960 1.00 84.88 96 LEU A CA 1
ATOM 722 C C . LEU A 1 96 ? 30.178 -7.756 -21.071 1.00 84.88 96 LEU A C 1
ATOM 724 O O . LEU A 1 96 ? 30.704 -8.853 -20.902 1.00 84.88 96 LEU A O 1
ATOM 728 N N . ASP A 1 97 ? 30.592 -6.668 -20.414 1.00 85.19 97 ASP A N 1
ATOM 729 C CA . ASP A 1 97 ? 31.710 -6.671 -19.456 1.00 85.19 97 ASP A CA 1
ATOM 730 C C . ASP A 1 97 ? 31.497 -7.662 -18.292 1.00 85.19 97 ASP A C 1
ATOM 732 O O . ASP A 1 97 ? 32.458 -8.102 -17.658 1.00 85.19 97 ASP A O 1
ATOM 736 N N . GLN A 1 98 ? 30.245 -8.038 -18.006 1.00 79.06 98 GLN A N 1
ATOM 737 C CA . GLN A 1 98 ? 29.916 -9.014 -16.963 1.00 79.06 98 GLN A CA 1
ATOM 738 C C . GLN A 1 98 ? 30.106 -10.467 -17.425 1.00 79.06 98 GLN A C 1
ATOM 740 O O . GLN A 1 98 ? 30.382 -11.337 -16.599 1.00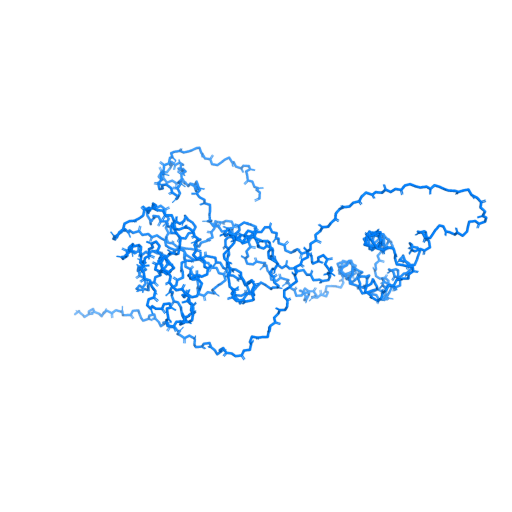 79.06 98 GLN A O 1
ATOM 745 N N . GLU A 1 99 ? 30.008 -10.737 -18.729 1.00 78.12 99 GLU A N 1
ATOM 746 C CA . GLU A 1 99 ? 30.177 -12.061 -19.327 1.00 78.12 99 GLU A CA 1
ATOM 747 C C . GLU A 1 99 ? 30.823 -11.938 -20.720 1.00 78.12 99 GLU A C 1
ATOM 749 O O . GLU A 1 99 ? 30.104 -11.785 -21.711 1.00 78.12 99 GLU A O 1
ATOM 754 N N . PRO A 1 100 ? 32.161 -12.044 -20.842 1.00 74.12 100 PRO A N 1
ATOM 755 C CA . PRO A 1 100 ? 32.828 -11.924 -22.133 1.00 74.12 100 PRO A CA 1
ATOM 756 C C . PRO A 1 100 ? 32.419 -13.084 -23.048 1.00 74.12 100 PRO A C 1
ATOM 758 O O . PRO A 1 100 ? 32.880 -14.222 -22.904 1.00 74.12 100 PRO A O 1
ATOM 761 N N . ARG A 1 101 ? 31.537 -12.796 -24.006 1.00 69.94 101 ARG A N 1
ATOM 762 C CA . ARG A 1 101 ? 31.065 -13.730 -25.030 1.00 69.94 101 ARG A CA 1
ATOM 763 C C . ARG A 1 101 ? 31.669 -13.279 -26.355 1.00 69.94 101 ARG A C 1
ATOM 765 O O . ARG A 1 101 ? 31.323 -12.230 -26.868 1.00 69.94 101 ARG A O 1
ATOM 772 N N . GLY A 1 102 ? 32.555 -14.081 -26.946 1.00 76.25 102 GLY A N 1
ATOM 773 C CA . GLY A 1 102 ? 33.267 -13.711 -28.184 1.00 76.25 102 GLY A CA 1
ATOM 774 C C . GLY A 1 102 ? 32.394 -13.497 -29.437 1.00 76.25 102 GLY A C 1
ATOM 775 O O . GLY A 1 102 ? 32.947 -13.284 -30.514 1.00 76.25 102 GLY A O 1
ATOM 776 N N . GLN A 1 103 ? 31.064 -13.596 -29.328 1.00 84.69 103 GLN A N 1
ATOM 777 C CA . GLN A 1 103 ? 30.082 -13.288 -30.370 1.00 84.69 103 GLN A CA 1
ATOM 778 C C . GLN A 1 103 ? 28.815 -12.691 -29.738 1.00 84.69 103 GLN A C 1
ATOM 780 O O . GLN A 1 103 ? 28.357 -13.169 -28.696 1.00 84.69 103 GLN A O 1
ATOM 785 N N . LEU A 1 104 ? 28.215 -11.699 -30.409 1.00 87.38 104 LEU A N 1
ATOM 786 C CA . LEU A 1 104 ? 26.919 -11.133 -30.029 1.00 87.38 104 LEU A CA 1
ATOM 787 C C . LEU A 1 104 ? 25.829 -12.207 -30.142 1.00 87.38 104 LEU A C 1
ATOM 789 O O . LEU A 1 104 ? 25.580 -12.757 -31.215 1.00 87.38 104 LEU A O 1
ATOM 793 N N . THR A 1 105 ? 25.174 -12.529 -29.028 1.00 90.00 105 THR A N 1
ATOM 794 C CA . THR A 1 105 ? 24.071 -13.497 -29.022 1.00 90.00 105 THR A CA 1
ATOM 795 C C . THR A 1 105 ? 22.771 -12.850 -29.511 1.00 90.00 105 THR A C 1
ATOM 797 O O . THR A 1 105 ? 22.611 -11.628 -29.493 1.00 90.00 105 THR A O 1
ATOM 800 N N . ASN A 1 106 ? 21.787 -13.670 -29.897 1.00 87.94 106 ASN A N 1
ATOM 801 C CA . ASN A 1 106 ? 20.441 -13.187 -30.240 1.00 87.94 106 ASN A CA 1
ATOM 802 C C . ASN A 1 106 ? 19.793 -12.375 -29.099 1.00 87.94 106 ASN A C 1
ATOM 804 O O . ASN A 1 106 ? 19.007 -11.464 -29.356 1.00 87.94 106 ASN A O 1
ATOM 808 N N . GLU A 1 107 ? 20.139 -12.679 -27.845 1.00 82.62 107 GLU A N 1
ATOM 809 C CA . GLU A 1 107 ? 19.695 -11.930 -26.661 1.00 82.62 107 GLU A CA 1
ATOM 810 C C . GLU A 1 107 ? 20.214 -10.487 -26.695 1.00 82.62 107 GLU A C 1
ATOM 812 O O . GLU A 1 107 ? 19.441 -9.548 -26.520 1.00 82.62 107 GLU A O 1
ATOM 817 N N . VAL A 1 108 ? 21.499 -10.299 -27.018 1.00 87.06 108 VAL A N 1
ATOM 818 C CA . VAL A 1 108 ? 22.123 -8.973 -27.134 1.00 87.06 108 VAL A CA 1
ATOM 819 C C . VAL A 1 108 ? 21.532 -8.192 -28.307 1.00 87.06 108 VAL A C 1
ATOM 821 O O . VAL A 1 108 ? 21.204 -7.017 -28.160 1.00 87.06 108 VAL A O 1
ATOM 824 N N . HIS A 1 109 ? 21.298 -8.842 -29.452 1.00 89.62 109 HIS A N 1
ATOM 825 C CA . HIS A 1 109 ? 20.597 -8.208 -30.575 1.00 89.62 109 HIS A CA 1
ATOM 826 C C . HIS A 1 109 ? 19.170 -7.773 -30.211 1.00 89.62 109 HIS A C 1
ATOM 828 O O . HIS A 1 109 ? 18.723 -6.709 -30.640 1.00 89.62 109 HIS A O 1
ATOM 834 N N . THR A 1 110 ? 18.465 -8.558 -29.393 1.00 86.25 110 THR A N 1
ATOM 835 C CA . THR A 1 110 ? 17.124 -8.210 -28.899 1.00 86.25 110 THR A CA 1
ATOM 836 C C . THR A 1 110 ? 17.178 -7.011 -27.949 1.00 86.25 110 THR A C 1
ATOM 838 O O . THR A 1 110 ? 16.358 -6.099 -28.066 1.00 86.25 110 THR A O 1
ATOM 841 N N . LEU A 1 111 ? 18.177 -6.965 -27.062 1.00 85.38 111 LEU A N 1
ATOM 842 C CA . LEU A 1 111 ? 18.426 -5.829 -26.174 1.00 85.38 111 LEU A CA 1
ATOM 843 C C . LEU A 1 111 ? 18.720 -4.544 -26.964 1.00 85.38 111 LEU A C 1
ATOM 845 O O . LEU A 1 111 ? 18.091 -3.516 -26.707 1.00 85.38 111 LEU A O 1
ATOM 849 N N . ILE A 1 112 ? 19.610 -4.619 -27.963 1.00 90.12 112 ILE A N 1
ATOM 850 C CA . ILE A 1 112 ? 19.914 -3.509 -28.881 1.00 90.12 112 ILE A CA 1
ATOM 851 C C . ILE A 1 112 ? 18.631 -3.035 -29.570 1.00 90.12 112 ILE A C 1
ATOM 853 O O . ILE A 1 112 ? 18.306 -1.851 -29.513 1.00 90.12 112 ILE A O 1
ATOM 857 N N . ALA A 1 113 ? 17.869 -3.955 -30.173 1.00 89.31 113 ALA A N 1
ATOM 858 C CA . ALA A 1 113 ? 16.616 -3.644 -30.858 1.00 89.31 113 ALA A CA 1
ATOM 859 C C . ALA A 1 113 ? 15.622 -2.900 -29.966 1.00 89.31 113 ALA A C 1
ATOM 861 O O . ALA A 1 113 ? 15.027 -1.906 -30.394 1.00 89.31 113 ALA A O 1
ATOM 862 N N . HIS A 1 114 ? 15.470 -3.355 -28.725 1.00 84.56 114 HIS A N 1
ATOM 863 C CA . HIS A 1 114 ? 14.579 -2.733 -27.762 1.00 84.56 114 HIS A CA 1
ATOM 864 C C . HIS A 1 114 ? 15.042 -1.325 -27.370 1.00 84.56 114 HIS A C 1
ATOM 866 O O . HIS A 1 114 ? 14.270 -0.375 -27.489 1.00 84.56 114 HIS A O 1
ATOM 872 N N . ARG A 1 115 ? 16.306 -1.168 -26.955 1.00 86.31 115 ARG A N 1
ATOM 873 C CA . ARG A 1 115 ? 16.846 0.122 -26.493 1.00 86.31 115 ARG A CA 1
ATOM 874 C C . ARG A 1 115 ? 16.856 1.183 -27.578 1.00 86.31 115 ARG A C 1
ATOM 876 O O . ARG A 1 115 ? 16.443 2.314 -27.334 1.00 86.31 115 ARG A O 1
ATOM 883 N N . VAL A 1 116 ? 17.249 0.797 -28.788 1.00 89.19 116 VAL A N 1
ATOM 884 C CA . VAL A 1 116 ? 17.179 1.671 -29.959 1.00 89.19 116 VAL A CA 1
ATOM 885 C C . VAL A 1 116 ? 15.734 2.113 -30.207 1.00 89.19 116 VAL A C 1
ATOM 887 O O . VAL A 1 116 ? 15.477 3.306 -30.345 1.00 89.19 116 VAL A O 1
ATOM 890 N N . SER A 1 117 ? 14.770 1.190 -30.172 1.00 86.12 117 SER A N 1
ATOM 891 C CA . SER A 1 117 ? 13.353 1.526 -30.378 1.00 86.12 117 SER A CA 1
ATOM 892 C C . SER A 1 117 ? 12.790 2.463 -29.300 1.00 86.12 117 SER A C 1
ATOM 894 O O . SER A 1 117 ? 11.971 3.331 -29.611 1.00 86.12 117 SER A O 1
ATOM 896 N N . GLU A 1 118 ? 13.208 2.308 -28.039 1.00 82.75 118 GLU A N 1
ATOM 897 C CA . GLU A 1 118 ? 12.781 3.184 -26.940 1.00 82.75 118 GLU A CA 1
ATOM 898 C C . GLU A 1 118 ? 13.329 4.607 -27.068 1.00 82.75 118 GLU A C 1
ATOM 900 O O . GLU A 1 118 ? 12.576 5.555 -26.856 1.00 82.75 118 GLU A O 1
ATOM 905 N N . LEU A 1 119 ? 14.604 4.770 -27.433 1.00 84.50 119 LEU A N 1
ATOM 906 C CA . LEU A 1 119 ? 15.239 6.089 -27.527 1.00 84.50 119 LEU A CA 1
ATOM 907 C C . LEU A 1 119 ? 14.888 6.837 -28.819 1.00 84.50 119 LEU A C 1
ATOM 909 O O . LEU A 1 119 ? 14.784 8.062 -28.813 1.00 84.50 119 LEU A O 1
ATOM 913 N N . ILE A 1 120 ? 14.651 6.117 -29.918 1.00 87.00 120 ILE A N 1
ATOM 914 C CA . ILE A 1 120 ? 14.277 6.722 -31.202 1.00 87.00 120 ILE A CA 1
ATOM 915 C C . ILE A 1 120 ? 12.848 7.262 -31.178 1.00 87.00 120 ILE A C 1
ATOM 917 O O . ILE A 1 120 ? 12.589 8.317 -31.756 1.00 87.00 120 ILE A O 1
ATOM 921 N N . ARG A 1 121 ? 11.913 6.580 -30.503 1.00 80.06 121 ARG A N 1
ATOM 922 C CA . ARG A 1 121 ? 10.494 6.977 -30.468 1.00 80.06 121 ARG A CA 1
ATOM 923 C C . ARG A 1 121 ? 10.285 8.451 -30.070 1.00 80.06 121 ARG A C 1
ATOM 925 O O . ARG A 1 121 ? 9.652 9.169 -30.842 1.00 80.06 121 ARG A O 1
ATOM 932 N N . PRO A 1 122 ? 10.848 8.946 -28.949 1.00 75.38 122 PRO A N 1
ATOM 933 C CA . PRO A 1 122 ? 10.759 10.359 -28.583 1.00 75.38 122 PRO A CA 1
ATOM 934 C C . PRO A 1 122 ? 11.420 11.311 -29.593 1.00 75.38 122 PRO A C 1
ATOM 936 O O . PRO A 1 122 ? 10.885 12.393 -29.843 1.00 75.38 122 PRO A O 1
ATOM 939 N N . GLY A 1 123 ? 12.561 10.920 -30.175 1.00 74.56 123 GLY A N 1
ATOM 940 C CA . GLY A 1 123 ? 13.301 11.727 -31.154 1.00 74.56 123 GLY A CA 1
ATOM 941 C C . GLY A 1 123 ? 12.540 11.903 -32.470 1.00 74.56 123 GLY A C 1
ATOM 942 O O . GLY A 1 123 ? 12.389 13.025 -32.958 1.00 74.56 123 GLY A O 1
ATOM 943 N N . LEU A 1 124 ? 11.953 10.823 -32.995 1.00 76.31 124 LEU A N 1
ATOM 944 C CA . LEU A 1 124 ? 11.088 10.870 -34.178 1.00 76.31 124 LEU A CA 1
ATOM 945 C C . LEU A 1 124 ? 9.819 11.685 -33.921 1.00 76.31 124 LEU A C 1
ATOM 947 O O . LEU A 1 124 ? 9.423 12.490 -34.768 1.00 76.31 124 LEU A O 1
ATOM 951 N N . ASP A 1 125 ? 9.215 11.542 -32.739 1.00 69.38 125 ASP A N 1
ATOM 952 C CA . ASP A 1 125 ? 8.056 12.340 -32.337 1.00 69.38 125 ASP A CA 1
ATOM 953 C C . ASP A 1 125 ? 8.396 13.841 -32.271 1.00 69.38 125 ASP A C 1
ATOM 955 O O . ASP A 1 125 ? 7.581 14.688 -32.656 1.00 69.38 125 ASP A O 1
ATOM 959 N N . TYR A 1 126 ? 9.604 14.198 -31.822 1.00 68.25 126 TYR A N 1
ATOM 960 C CA . TYR A 1 126 ? 10.088 15.580 -31.802 1.00 68.25 126 TYR A CA 1
ATOM 961 C C . TYR A 1 126 ? 10.358 16.124 -33.215 1.00 68.25 126 TYR A C 1
ATOM 963 O O . TYR A 1 126 ? 9.860 17.200 -33.571 1.00 68.25 126 TYR A O 1
ATOM 971 N N . ALA A 1 127 ? 11.066 15.366 -34.058 1.00 71.75 127 ALA A N 1
ATOM 972 C CA . ALA A 1 127 ? 11.357 15.734 -35.445 1.00 71.75 127 ALA A CA 1
ATOM 973 C C . ALA A 1 127 ? 10.071 15.905 -36.281 1.00 71.75 127 ALA A C 1
ATOM 975 O O . ALA A 1 127 ? 9.933 16.869 -37.047 1.00 71.75 127 ALA A O 1
ATOM 976 N N . ALA A 1 128 ? 9.078 15.033 -36.073 1.00 67.44 128 ALA A N 1
ATOM 977 C CA . ALA A 1 128 ? 7.764 15.123 -36.704 1.00 67.44 128 ALA A CA 1
ATOM 978 C C . ALA A 1 128 ? 7.002 16.399 -36.296 1.00 67.44 128 ALA A C 1
ATOM 980 O O . ALA A 1 128 ? 6.387 17.048 -37.149 1.00 67.44 128 ALA A O 1
ATOM 981 N N . ARG A 1 129 ? 7.090 16.819 -35.022 1.00 65.12 129 ARG A N 1
ATOM 982 C CA . ARG A 1 129 ? 6.499 18.082 -34.529 1.00 65.12 129 ARG A CA 1
ATOM 983 C C . ARG A 1 129 ? 7.157 19.315 -35.150 1.00 65.12 129 ARG A C 1
ATOM 985 O O . ARG A 1 129 ? 6.455 20.274 -35.479 1.00 65.12 129 ARG A O 1
ATOM 992 N N . ARG A 1 130 ? 8.480 19.294 -35.352 1.00 71.62 130 ARG A N 1
ATOM 993 C CA . ARG A 1 130 ? 9.251 20.414 -35.926 1.00 71.62 130 ARG A CA 1
ATOM 994 C C . ARG A 1 130 ? 8.905 20.680 -37.395 1.00 71.62 130 ARG A C 1
ATOM 996 O O . ARG A 1 130 ? 8.860 21.836 -37.806 1.00 71.62 130 ARG A O 1
ATOM 1003 N N . LYS A 1 131 ? 8.565 19.642 -38.173 1.00 71.00 131 LYS A N 1
ATOM 1004 C CA . LYS A 1 131 ? 8.136 19.766 -39.584 1.00 71.00 131 LYS A CA 1
ATOM 1005 C C . LYS A 1 131 ? 6.691 20.273 -39.771 1.00 71.00 131 LYS A C 1
ATOM 1007 O O . LYS A 1 131 ? 6.158 20.220 -40.876 1.00 71.00 131 LYS A O 1
ATOM 1012 N N . GLY A 1 132 ? 6.037 20.788 -38.723 1.00 53.62 132 GLY A N 1
ATOM 1013 C CA . GLY A 1 132 ? 4.790 21.564 -38.833 1.00 53.62 132 GLY A CA 1
ATOM 1014 C C . GLY A 1 132 ? 3.541 20.766 -39.221 1.00 53.62 132 GLY A C 1
ATOM 1015 O O . GLY A 1 132 ? 2.444 21.325 -39.305 1.00 53.62 132 GLY A O 1
ATOM 1016 N N . LYS A 1 133 ? 3.658 19.449 -39.404 1.00 51.62 133 LYS A N 1
ATOM 1017 C CA . LYS A 1 133 ? 2.506 18.570 -39.572 1.00 51.62 133 LYS A CA 1
ATOM 1018 C C . LYS A 1 133 ? 1.945 18.321 -38.174 1.00 51.62 133 LYS A C 1
ATOM 1020 O O . LYS A 1 133 ? 2.442 17.475 -37.443 1.00 51.62 133 LYS A O 1
ATOM 1025 N N . LYS A 1 134 ? 0.911 19.079 -37.788 1.00 50.94 134 LYS A N 1
ATOM 1026 C CA . LYS A 1 134 ? 0.047 18.767 -36.634 1.00 50.94 134 LYS A CA 1
ATOM 1027 C C . LYS A 1 134 ? -0.688 17.449 -36.906 1.00 50.94 134 LYS A C 1
ATOM 1029 O O . LYS A 1 134 ? -1.897 17.432 -37.121 1.00 50.94 134 LYS A O 1
ATOM 1034 N N . THR A 1 135 ? 0.031 16.336 -36.970 1.00 49.53 135 THR A N 1
ATOM 1035 C CA . THR A 1 135 ? -0.583 15.026 -36.853 1.00 49.53 135 THR A CA 1
ATOM 1036 C C . THR A 1 135 ? -1.127 14.965 -35.431 1.00 49.53 135 THR A C 1
ATOM 1038 O O . THR A 1 135 ? -0.420 15.239 -34.462 1.00 49.53 135 THR A O 1
ATOM 1041 N N . LYS A 1 136 ? -2.425 14.690 -35.286 1.00 53.56 136 LYS A N 1
ATOM 1042 C CA . LYS A 1 136 ? -3.067 14.413 -33.992 1.00 53.56 136 LYS A CA 1
ATOM 1043 C C . LYS A 1 136 ? -2.577 13.057 -33.451 1.00 53.56 136 LYS A C 1
ATOM 1045 O O . LYS A 1 136 ? -3.377 12.195 -33.137 1.00 53.56 136 LYS A O 1
ATOM 1050 N N . PHE A 1 137 ? -1.264 12.849 -33.392 1.00 45.03 137 PHE A N 1
ATOM 1051 C CA . PHE A 1 137 ? -0.615 11.638 -32.905 1.00 45.03 137 PHE A CA 1
ATOM 1052 C C . PHE A 1 137 ? -0.276 11.813 -31.421 1.00 45.03 137 PHE A C 1
ATOM 1054 O O . PHE A 1 137 ? 0.867 11.747 -30.988 1.00 45.03 137 PHE A O 1
ATOM 1061 N N . SER A 1 138 ? -1.309 12.076 -30.621 1.00 47.94 138 SER A N 1
ATOM 1062 C CA . SER A 1 138 ? -1.261 11.838 -29.175 1.00 47.94 138 SER A CA 1
ATOM 1063 C C . SER A 1 138 ? -1.672 10.402 -28.824 1.00 47.94 138 SER A C 1
ATOM 1065 O O . SER A 1 138 ? -1.980 10.136 -27.667 1.00 47.94 138 SER A O 1
ATOM 1067 N N . ASP A 1 139 ? -1.694 9.503 -29.813 1.00 50.09 139 ASP A N 1
ATOM 1068 C CA . ASP A 1 139 ? -2.184 8.125 -29.690 1.00 50.09 139 ASP A CA 1
ATOM 1069 C C . ASP A 1 139 ? -1.086 7.124 -29.304 1.00 50.09 139 ASP A C 1
ATOM 1071 O O . ASP A 1 139 ? -1.326 5.918 -29.291 1.00 50.09 139 ASP A O 1
ATOM 1075 N N . ALA A 1 140 ? 0.111 7.594 -28.923 1.00 53.34 140 ALA A N 1
ATOM 1076 C CA . ALA A 1 140 ? 0.946 6.779 -28.050 1.00 53.34 140 ALA A CA 1
ATOM 1077 C C . ALA A 1 140 ? 0.094 6.493 -26.802 1.00 53.34 140 ALA A C 1
ATOM 1079 O O . ALA A 1 140 ? -0.360 7.457 -26.173 1.00 53.34 140 ALA A O 1
ATOM 1080 N N . PRO A 1 141 ? -0.202 5.220 -26.476 1.00 51.47 141 PRO A N 1
ATOM 1081 C CA . PRO A 1 141 ? -1.101 4.903 -25.381 1.00 51.47 141 PRO A CA 1
ATOM 1082 C C . PRO A 1 141 ? -0.527 5.562 -24.136 1.00 51.47 141 PRO A C 1
ATOM 1084 O O . PRO A 1 141 ? 0.555 5.193 -23.676 1.00 51.47 141 PRO A O 1
ATOM 1087 N N . LYS A 1 142 ? -1.214 6.600 -23.641 1.00 63.84 142 LYS A N 1
ATOM 1088 C CA . LYS A 1 142 ? -0.826 7.274 -22.407 1.00 63.84 142 LYS A CA 1
ATOM 1089 C C . LYS A 1 142 ? -0.758 6.181 -21.359 1.00 63.84 142 LYS A C 1
ATOM 1091 O O . LYS A 1 142 ? -1.796 5.605 -21.024 1.00 63.84 142 LYS A O 1
ATOM 1096 N N . ARG A 1 143 ? 0.458 5.848 -20.910 1.00 67.94 143 ARG A N 1
ATOM 1097 C CA . ARG A 1 143 ? 0.639 4.899 -19.814 1.00 67.94 143 ARG A CA 1
ATOM 1098 C C . ARG A 1 143 ? -0.253 5.403 -18.691 1.00 67.94 143 ARG A C 1
ATOM 1100 O O . ARG A 1 143 ? -0.180 6.581 -18.331 1.00 67.94 143 ARG A O 1
ATOM 1107 N N . ARG A 1 144 ? -1.173 4.548 -18.242 1.00 77.44 144 ARG A N 1
ATOM 1108 C CA . ARG A 1 144 ? -2.053 4.911 -17.137 1.00 77.44 144 ARG A CA 1
ATOM 1109 C C . ARG A 1 144 ? -1.149 5.284 -15.957 1.00 77.44 144 ARG A C 1
ATOM 1111 O O . ARG A 1 144 ? -0.136 4.609 -15.762 1.00 77.44 144 ARG A O 1
ATOM 1118 N N . PRO A 1 145 ? -1.442 6.377 -15.240 1.00 86.75 145 PRO A N 1
ATOM 1119 C CA . PRO A 1 145 ? -0.690 6.699 -14.039 1.00 86.75 145 PRO A CA 1
ATOM 1120 C C . PRO A 1 145 ? -0.768 5.509 -13.077 1.00 86.75 145 PRO A C 1
ATOM 1122 O O . PRO A 1 145 ? -1.834 4.907 -12.944 1.00 86.75 145 PRO A O 1
ATOM 1125 N N . LEU A 1 146 ? 0.363 5.167 -12.455 1.00 90.31 146 LEU A N 1
ATOM 1126 C CA . LEU A 1 146 ? 0.412 4.117 -11.439 1.00 90.31 146 LEU A CA 1
ATOM 1127 C C . LEU A 1 146 ? -0.522 4.485 -10.282 1.00 90.31 146 LEU A C 1
ATOM 1129 O O . LEU A 1 146 ? -0.555 5.643 -9.857 1.00 90.31 146 LEU A O 1
ATOM 1133 N N . ARG A 1 147 ? -1.278 3.506 -9.781 1.00 90.19 147 ARG A N 1
ATOM 1134 C CA . ARG A 1 147 ? -2.242 3.705 -8.686 1.00 90.19 147 ARG A CA 1
ATOM 1135 C C . ARG A 1 147 ? -1.577 4.012 -7.347 1.00 90.19 147 ARG A C 1
ATOM 1137 O O . ARG A 1 147 ? -2.159 4.741 -6.550 1.00 90.19 147 ARG A O 1
ATOM 1144 N N . PHE A 1 148 ? -0.380 3.475 -7.111 1.00 91.06 148 PHE A N 1
ATOM 1145 C CA . PHE A 1 148 ? 0.313 3.578 -5.827 1.00 91.06 148 PHE A CA 1
ATOM 1146 C C . PHE A 1 148 ? 1.655 4.314 -5.930 1.00 91.06 148 PHE A C 1
ATOM 1148 O O . PHE A 1 148 ? 2.348 4.264 -6.949 1.00 91.06 148 PHE A O 1
ATOM 1155 N N . ALA A 1 149 ? 2.053 4.960 -4.836 1.00 90.12 149 ALA A N 1
ATOM 1156 C CA . ALA A 1 149 ? 3.316 5.667 -4.685 1.00 90.12 149 ALA A CA 1
ATOM 1157 C C . ALA A 1 149 ? 4.319 4.885 -3.818 1.00 90.12 149 ALA A C 1
ATOM 1159 O O . ALA A 1 149 ? 4.016 3.863 -3.196 1.00 90.12 149 ALA A O 1
ATOM 1160 N N . ARG A 1 150 ? 5.562 5.379 -3.753 1.00 91.38 150 ARG A N 1
ATOM 1161 C CA . ARG A 1 150 ? 6.581 4.809 -2.860 1.00 91.38 150 ARG A CA 1
ATOM 1162 C C . ARG A 1 150 ? 6.108 4.871 -1.407 1.00 91.38 150 ARG A C 1
ATOM 1164 O O . ARG A 1 150 ? 5.546 5.866 -0.965 1.00 91.38 150 ARG A O 1
ATOM 1171 N N . PHE A 1 151 ? 6.403 3.810 -0.668 1.00 91.06 151 PHE A N 1
ATOM 1172 C CA . PHE A 1 151 ? 6.029 3.570 0.727 1.00 91.06 151 PHE A CA 1
ATOM 1173 C C . PHE A 1 151 ? 4.542 3.349 1.008 1.00 91.06 151 PHE A C 1
ATOM 1175 O O . PHE A 1 151 ? 4.200 3.087 2.167 1.00 91.06 151 PHE A O 1
ATOM 1182 N N . ASP A 1 152 ? 3.677 3.354 -0.008 1.00 91.38 152 ASP A N 1
ATOM 1183 C CA . ASP A 1 152 ? 2.286 2.962 0.188 1.00 91.38 152 ASP A CA 1
ATOM 1184 C C . ASP A 1 152 ? 2.176 1.514 0.658 1.00 91.38 152 ASP A C 1
ATOM 1186 O O . ASP A 1 152 ? 2.973 0.639 0.299 1.00 91.38 152 ASP A O 1
ATOM 1190 N N . ARG A 1 153 ? 1.173 1.285 1.508 1.00 93.38 153 ARG A N 1
ATOM 1191 C CA . ARG A 1 153 ? 0.844 -0.022 2.070 1.00 93.38 153 ARG A CA 1
ATOM 1192 C C . ARG A 1 153 ? -0.051 -0.779 1.108 1.00 93.38 153 ARG A C 1
ATOM 1194 O O . ARG A 1 153 ? -1.166 -0.344 0.818 1.00 93.38 153 ARG A O 1
ATOM 1201 N N . VAL A 1 154 ? 0.430 -1.932 0.671 1.00 94.62 154 VAL A N 1
ATOM 1202 C CA . VAL A 1 154 ? -0.250 -2.771 -0.312 1.00 94.62 154 VAL A CA 1
ATOM 1203 C C . VAL A 1 154 ? -0.279 -4.222 0.140 1.00 94.62 154 VAL A C 1
ATOM 1205 O O . VAL A 1 154 ? 0.485 -4.648 1.010 1.00 94.62 154 VAL A O 1
ATOM 1208 N N . VAL A 1 155 ? -1.163 -4.986 -0.482 1.00 95.31 155 VAL A N 1
ATOM 1209 C CA . VAL A 1 155 ? -1.135 -6.443 -0.488 1.00 95.31 155 VAL A CA 1
ATOM 1210 C C . VAL A 1 155 ? -0.828 -6.865 -1.915 1.00 95.31 155 VAL A C 1
ATOM 1212 O O . VAL A 1 155 ? -1.472 -6.391 -2.849 1.00 95.31 155 VAL A O 1
ATOM 1215 N N . CYS A 1 156 ? 0.180 -7.709 -2.090 1.00 96.38 156 CYS A N 1
ATOM 1216 C CA . CYS A 1 156 ? 0.638 -8.155 -3.402 1.00 96.38 156 CYS A CA 1
ATOM 1217 C C . CYS A 1 156 ? 0.631 -9.679 -3.495 1.00 96.38 156 CYS A C 1
ATOM 1219 O O . CYS A 1 156 ? 0.773 -10.376 -2.482 1.00 96.38 156 CYS A O 1
ATOM 1221 N N . LEU A 1 157 ? 0.439 -10.177 -4.712 1.00 95.19 157 LEU A N 1
ATOM 1222 C CA . LEU A 1 157 ? 0.472 -11.595 -5.019 1.00 95.19 157 LEU A CA 1
ATOM 1223 C C . LEU A 1 157 ? 1.935 -12.073 -5.023 1.00 95.19 157 LEU A C 1
ATOM 1225 O O . LEU A 1 157 ? 2.757 -11.563 -5.781 1.00 95.19 157 LEU A O 1
ATOM 1229 N N . VAL A 1 158 ? 2.268 -13.046 -4.174 1.00 93.50 158 VAL A N 1
ATOM 1230 C CA . VAL A 1 158 ? 3.634 -13.601 -4.042 1.00 93.50 158 VAL A CA 1
ATOM 1231 C C . VAL A 1 158 ? 3.779 -14.948 -4.761 1.00 93.50 158 VAL A C 1
ATOM 1233 O O . VAL A 1 158 ? 4.896 -15.376 -5.049 1.00 93.50 158 VAL A O 1
ATOM 1236 N N . GLY A 1 159 ? 2.659 -15.596 -5.096 1.00 87.38 159 GLY A N 1
ATOM 1237 C CA . GLY A 1 159 ? 2.622 -16.911 -5.739 1.00 87.38 159 GLY A CA 1
ATOM 1238 C C . GLY A 1 159 ? 2.966 -18.082 -4.805 1.00 87.38 159 GLY A C 1
ATOM 1239 O O . GLY A 1 159 ? 3.307 -17.908 -3.636 1.00 87.38 159 GLY A O 1
ATOM 1240 N N . GLY A 1 160 ? 2.858 -19.307 -5.328 1.00 83.75 160 GLY A N 1
ATOM 1241 C CA . GLY A 1 160 ? 3.002 -20.541 -4.541 1.00 83.75 160 GLY A CA 1
ATOM 1242 C C . GLY A 1 160 ? 1.828 -20.777 -3.581 1.00 83.75 160 GLY A C 1
ATOM 1243 O O . GLY A 1 160 ? 0.710 -20.336 -3.843 1.00 83.75 160 GLY A O 1
ATOM 1244 N N . ASP A 1 161 ? 2.089 -21.454 -2.459 1.00 72.06 161 ASP A N 1
ATOM 1245 C CA . ASP A 1 161 ? 1.057 -21.815 -1.467 1.00 72.06 161 ASP A CA 1
ATOM 1246 C C . ASP A 1 161 ? 0.531 -20.603 -0.676 1.00 72.06 161 ASP A C 1
ATOM 1248 O O . ASP A 1 161 ? -0.574 -20.622 -0.134 1.00 72.06 161 ASP A O 1
ATOM 1252 N N . ARG A 1 162 ? 1.319 -19.520 -0.606 1.00 62.69 162 ARG A N 1
ATOM 1253 C CA . ARG A 1 162 ? 0.902 -18.236 -0.027 1.00 62.69 162 ARG A CA 1
ATOM 1254 C C . ARG A 1 162 ? 0.609 -17.261 -1.147 1.00 62.69 162 ARG A C 1
ATOM 1256 O O . ARG A 1 162 ? 1.499 -16.561 -1.617 1.00 62.69 162 ARG A O 1
ATOM 1263 N N . GLN A 1 163 ? -0.655 -17.203 -1.540 1.00 86.56 163 GLN A N 1
ATOM 1264 C CA . GLN A 1 163 ? -1.051 -16.385 -2.678 1.00 86.56 163 GLN A CA 1
ATOM 1265 C C . GLN A 1 163 ? -0.743 -14.901 -2.437 1.00 86.56 163 GLN A C 1
ATOM 1267 O O . GLN A 1 163 ? -0.159 -14.272 -3.311 1.00 86.56 163 GLN A O 1
ATOM 1272 N N . TRP A 1 164 ? -1.012 -14.367 -1.241 1.00 93.62 164 TRP A N 1
ATOM 1273 C CA . TRP A 1 164 ? -0.910 -12.931 -0.957 1.00 93.62 164 TRP A CA 1
ATOM 1274 C C . TRP A 1 164 ? -0.008 -12.609 0.240 1.00 93.62 164 TRP A C 1
ATOM 1276 O O . TRP A 1 164 ? 0.096 -13.391 1.185 1.00 93.62 164 TRP A O 1
ATOM 1286 N N . ALA A 1 165 ? 0.620 -11.431 0.225 1.00 94.50 165 ALA A N 1
ATOM 1287 C CA . ALA A 1 165 ? 1.351 -10.886 1.368 1.00 94.50 165 ALA A CA 1
ATOM 1288 C C . ALA A 1 165 ? 1.233 -9.360 1.448 1.00 94.50 165 ALA A C 1
ATOM 1290 O O . ALA A 1 165 ? 1.262 -8.663 0.431 1.00 94.50 165 ALA A O 1
ATOM 1291 N N . SER A 1 166 ? 1.143 -8.836 2.671 1.00 95.81 166 SER A N 1
ATOM 1292 C CA . SER A 1 166 ? 1.194 -7.396 2.929 1.00 95.81 166 SER A CA 1
ATOM 1293 C C . SER A 1 166 ? 2.631 -6.871 2.876 1.00 95.81 166 SER A C 1
ATOM 1295 O O . SER A 1 166 ? 3.581 -7.558 3.264 1.00 95.81 166 SER A O 1
ATOM 1297 N N . GLY A 1 167 ? 2.797 -5.628 2.436 1.00 96.31 167 GLY A N 1
ATOM 1298 C CA . GLY A 1 167 ? 4.099 -4.985 2.326 1.00 96.31 167 GLY A CA 1
ATOM 1299 C C . GLY A 1 167 ? 4.000 -3.494 2.036 1.00 96.31 167 GLY A C 1
ATOM 1300 O O . GLY A 1 167 ? 2.931 -2.886 2.128 1.00 96.31 167 GLY A O 1
ATOM 1301 N N . ASN A 1 168 ? 5.136 -2.889 1.702 1.00 96.19 168 ASN A N 1
ATOM 1302 C CA . ASN A 1 168 ? 5.192 -1.518 1.209 1.00 96.19 168 ASN A CA 1
ATOM 1303 C C . ASN A 1 168 ? 5.991 -1.401 -0.090 1.00 96.19 168 ASN A C 1
ATOM 1305 O O . ASN A 1 168 ? 6.965 -2.119 -0.314 1.00 96.19 168 ASN A O 1
ATOM 1309 N N . ILE A 1 169 ? 5.588 -0.464 -0.940 1.00 96.12 169 ILE A N 1
ATOM 1310 C CA . ILE A 1 169 ? 6.279 -0.194 -2.203 1.00 96.12 169 ILE A CA 1
ATOM 1311 C C . ILE A 1 169 ? 7.632 0.463 -1.913 1.00 96.12 169 ILE A C 1
ATOM 1313 O O . ILE A 1 169 ? 7.717 1.431 -1.162 1.00 96.12 169 ILE A O 1
ATOM 1317 N N . GLN A 1 170 ? 8.699 -0.054 -2.512 1.00 97.44 170 GLN A N 1
ATOM 1318 C CA . GLN A 1 170 ? 10.065 0.462 -2.380 1.00 97.44 170 GLN A CA 1
ATOM 1319 C C . GLN A 1 170 ? 10.501 1.254 -3.615 1.00 97.44 170 GLN A C 1
ATOM 1321 O O . GLN A 1 170 ? 11.091 2.333 -3.471 1.00 97.44 170 GLN A O 1
ATOM 1326 N N . SER A 1 171 ? 10.142 0.752 -4.799 1.00 95.94 171 SER A N 1
ATOM 1327 C CA . SER A 1 171 ? 10.473 1.327 -6.107 1.00 95.94 171 SER A CA 1
ATOM 1328 C C . SER A 1 171 ? 9.272 1.275 -7.053 1.00 95.94 171 SER A C 1
ATOM 1330 O O . SER A 1 171 ? 8.391 0.427 -6.895 1.00 95.94 171 SER A O 1
ATOM 1332 N N . LEU A 1 172 ? 9.258 2.190 -8.024 1.00 95.44 172 LEU A N 1
ATOM 1333 C CA . LEU A 1 172 ? 8.264 2.293 -9.094 1.00 95.44 172 LEU A CA 1
ATOM 1334 C C . LEU A 1 172 ? 8.971 2.134 -10.443 1.00 95.44 172 LEU A C 1
ATOM 1336 O O . LEU A 1 172 ? 10.065 2.674 -10.597 1.00 95.44 172 LEU A O 1
ATOM 1340 N N . ASN A 1 173 ? 8.321 1.499 -11.420 1.00 94.62 173 ASN A N 1
ATOM 1341 C CA . ASN A 1 173 ? 8.852 1.313 -12.781 1.00 94.62 173 ASN A CA 1
ATOM 1342 C C . ASN A 1 173 ? 10.269 0.699 -12.806 1.00 94.62 173 ASN A C 1
ATOM 1344 O O . ASN A 1 173 ? 11.149 1.181 -13.519 1.00 94.62 173 ASN A O 1
ATOM 1348 N N . GLU A 1 174 ? 10.496 -0.343 -12.008 1.00 96.00 174 GLU A N 1
ATOM 1349 C CA . GLU A 1 174 ? 11.793 -1.015 -11.929 1.00 96.00 174 GLU A CA 1
ATOM 1350 C C . GLU A 1 174 ? 12.013 -1.871 -13.183 1.00 96.00 174 GLU A C 1
ATOM 1352 O O . GLU A 1 174 ? 11.162 -2.683 -13.547 1.00 96.00 174 GLU A O 1
ATOM 1357 N N . VAL A 1 175 ? 13.155 -1.706 -13.844 1.00 93.06 175 VAL A N 1
ATOM 1358 C CA . VAL A 1 175 ? 13.532 -2.529 -15.000 1.00 93.06 175 VAL A CA 1
ATOM 1359 C C . VAL A 1 175 ? 13.952 -3.919 -14.513 1.00 93.06 175 VAL A C 1
ATOM 1361 O O . VAL A 1 175 ? 14.734 -4.026 -13.570 1.00 93.06 175 VAL A O 1
ATOM 1364 N N . ASP A 1 176 ? 13.457 -4.986 -15.147 1.00 90.88 176 ASP A N 1
ATOM 1365 C CA . ASP A 1 176 ? 13.890 -6.349 -14.825 1.00 90.88 176 ASP A CA 1
ATOM 1366 C C . ASP A 1 176 ? 15.385 -6.514 -15.169 1.00 90.88 176 ASP A C 1
ATOM 1368 O O . ASP A 1 176 ? 15.758 -6.377 -16.340 1.00 90.88 176 ASP A O 1
ATOM 1372 N N . PRO A 1 177 ? 16.259 -6.836 -14.195 1.00 88.06 177 PRO A N 1
ATOM 1373 C CA . PRO A 1 177 ? 17.687 -7.006 -14.453 1.00 88.06 177 PRO A CA 1
ATOM 1374 C C . PRO A 1 177 ? 17.994 -8.168 -15.408 1.00 88.06 177 PRO A C 1
ATOM 1376 O O . PRO A 1 177 ? 19.034 -8.156 -16.059 1.00 88.06 177 PRO A O 1
ATOM 1379 N N . SER A 1 178 ? 17.108 -9.166 -15.504 1.00 89.06 178 SER A N 1
ATOM 1380 C CA . SER A 1 178 ? 17.276 -10.308 -16.415 1.00 89.06 178 SER A CA 1
ATOM 1381 C C . SER A 1 178 ? 16.725 -10.022 -17.812 1.00 89.06 178 SER A C 1
ATOM 1383 O O . SER A 1 178 ? 17.118 -10.674 -18.777 1.00 89.06 178 SER A O 1
ATOM 1385 N N . ASN A 1 179 ? 15.795 -9.073 -17.928 1.00 86.94 179 ASN A N 1
ATOM 1386 C CA . ASN A 1 179 ? 15.188 -8.690 -19.192 1.00 86.94 179 ASN A CA 1
ATOM 1387 C C . ASN A 1 179 ? 14.865 -7.186 -19.207 1.00 86.94 179 ASN A C 1
ATOM 1389 O O . ASN A 1 179 ? 13.741 -6.801 -18.883 1.00 86.94 179 ASN A O 1
ATOM 1393 N N . PRO A 1 180 ? 15.787 -6.331 -19.685 1.00 85.62 180 PRO A N 1
ATOM 1394 C CA . PRO A 1 180 ? 15.611 -4.879 -19.657 1.00 85.62 180 PRO A CA 1
ATOM 1395 C C . PRO A 1 180 ? 14.423 -4.334 -20.464 1.00 85.62 180 PRO A C 1
ATOM 1397 O O . PRO A 1 180 ? 14.137 -3.138 -20.414 1.00 85.62 180 PRO A O 1
ATOM 1400 N N . THR A 1 181 ? 13.745 -5.197 -21.228 1.00 84.06 181 THR A N 1
ATOM 1401 C CA . THR A 1 181 ? 12.514 -4.873 -21.960 1.00 84.06 181 THR A CA 1
ATOM 1402 C C . THR A 1 181 ? 11.258 -4.912 -21.088 1.00 84.06 181 THR A C 1
ATOM 1404 O O . THR A 1 181 ? 10.218 -4.369 -21.458 1.00 84.06 181 THR A O 1
ATOM 1407 N N . VAL A 1 182 ? 11.346 -5.542 -19.915 1.00 89.12 182 VAL A N 1
ATOM 1408 C CA . VAL A 1 182 ? 10.256 -5.653 -18.950 1.00 89.12 182 VAL A CA 1
ATOM 1409 C C . VAL A 1 182 ? 10.454 -4.606 -17.862 1.00 89.12 182 VAL A C 1
ATOM 1411 O O . VAL A 1 182 ? 11.518 -4.504 -17.255 1.00 89.12 182 VAL A O 1
ATOM 1414 N N . VAL A 1 183 ? 9.404 -3.829 -17.608 1.00 92.19 183 VAL A N 1
ATOM 1415 C CA . VAL A 1 183 ? 9.369 -2.827 -16.542 1.00 92.19 183 VAL A CA 1
ATOM 1416 C C . VAL A 1 183 ? 8.261 -3.204 -15.572 1.00 92.19 183 VAL A C 1
ATOM 1418 O O . VAL A 1 183 ? 7.087 -3.226 -15.940 1.00 92.19 183 VAL A O 1
ATOM 1421 N N . PHE A 1 184 ? 8.633 -3.494 -14.332 1.00 96.50 184 PHE A N 1
ATOM 1422 C CA . PHE A 1 184 ? 7.699 -3.795 -13.262 1.00 96.50 184 PHE A CA 1
ATOM 1423 C C . PHE A 1 184 ? 7.131 -2.498 -12.681 1.00 96.50 184 PHE A C 1
ATOM 1425 O O . PHE A 1 184 ? 7.905 -1.636 -12.254 1.00 96.50 184 PHE A O 1
ATOM 1432 N N . PRO A 1 185 ? 5.798 -2.334 -12.604 1.00 96.31 185 PRO A N 1
ATOM 1433 C CA . PRO A 1 185 ? 5.199 -1.137 -12.019 1.00 96.31 185 PRO A CA 1
ATOM 1434 C C . PRO A 1 185 ? 5.648 -0.907 -10.574 1.00 96.31 185 PRO A C 1
ATOM 1436 O O . PRO A 1 185 ? 5.890 0.240 -10.198 1.00 96.31 185 PRO A O 1
ATOM 1439 N N . TYR A 1 186 ? 5.819 -1.980 -9.793 1.00 97.31 186 TYR A N 1
ATOM 1440 C CA . TYR A 1 186 ? 6.157 -1.897 -8.374 1.00 97.31 186 TYR A CA 1
ATOM 1441 C C . TYR A 1 186 ? 7.179 -2.949 -7.950 1.00 97.31 186 TYR A C 1
ATOM 1443 O O . TYR A 1 186 ? 7.119 -4.103 -8.377 1.00 97.31 186 TYR A O 1
ATOM 1451 N N . VAL A 1 187 ? 8.033 -2.573 -6.999 1.00 97.81 187 VAL A N 1
ATOM 1452 C CA . VAL A 1 187 ? 8.784 -3.512 -6.155 1.00 97.81 187 VAL A CA 1
ATOM 1453 C C . VAL A 1 187 ? 8.287 -3.357 -4.724 1.00 97.81 187 VAL A C 1
ATOM 1455 O O . VAL A 1 187 ? 8.416 -2.285 -4.132 1.00 97.81 187 VAL A O 1
ATOM 1458 N N . VAL A 1 188 ? 7.717 -4.416 -4.157 1.00 97.75 188 VAL A N 1
ATOM 1459 C CA . VAL A 1 188 ? 7.118 -4.427 -2.818 1.00 97.75 188 VAL A CA 1
ATOM 1460 C C . VAL A 1 188 ? 8.032 -5.163 -1.848 1.00 97.75 188 VAL A C 1
ATOM 1462 O O . VAL A 1 188 ? 8.413 -6.304 -2.088 1.00 97.75 188 VAL A O 1
ATOM 1465 N N . LYS A 1 189 ? 8.356 -4.541 -0.712 1.00 97.69 189 LYS A N 1
ATOM 1466 C CA . LYS A 1 189 ? 8.982 -5.229 0.419 1.00 97.69 189 LYS A CA 1
ATOM 1467 C C . LYS A 1 189 ? 7.894 -5.808 1.312 1.00 97.69 189 LYS A C 1
ATOM 1469 O O . LYS A 1 189 ? 7.154 -5.059 1.950 1.00 97.69 189 LYS A O 1
ATOM 1474 N N . THR A 1 190 ? 7.797 -7.131 1.362 1.00 96.50 190 THR A N 1
ATOM 1475 C CA . THR A 1 190 ? 6.831 -7.824 2.216 1.00 96.50 190 THR A CA 1
ATOM 1476 C C . THR A 1 190 ? 7.164 -7.606 3.685 1.00 96.50 190 THR A C 1
ATOM 1478 O O . THR A 1 190 ? 8.328 -7.446 4.063 1.00 96.50 190 THR A O 1
ATOM 1481 N N . ASP A 1 191 ? 6.152 -7.671 4.537 1.00 94.94 191 ASP A N 1
ATOM 1482 C CA . ASP A 1 191 ? 6.347 -7.582 5.977 1.00 94.94 191 ASP A CA 1
ATOM 1483 C C . ASP A 1 191 ? 7.167 -8.762 6.536 1.00 94.94 191 ASP A C 1
ATOM 1485 O O . ASP A 1 191 ? 7.338 -9.797 5.876 1.00 94.94 191 ASP A O 1
ATOM 1489 N N . PRO A 1 192 ? 7.703 -8.634 7.763 1.00 92.50 192 PRO A N 1
ATOM 1490 C CA . PRO A 1 192 ? 8.233 -9.771 8.499 1.00 92.50 192 PRO A CA 1
ATOM 1491 C C . PRO A 1 192 ? 7.170 -10.872 8.693 1.00 92.50 192 PRO A C 1
ATOM 1493 O O . PRO A 1 192 ? 5.993 -10.558 8.881 1.00 92.50 192 PRO A O 1
ATOM 1496 N N . PRO A 1 193 ? 7.575 -12.154 8.729 1.00 90.00 193 PRO A N 1
ATOM 1497 C CA . PRO A 1 193 ? 8.960 -12.629 8.779 1.00 90.00 193 PRO A CA 1
ATOM 1498 C C . PRO A 1 193 ? 9.663 -12.712 7.418 1.00 90.00 193 PRO A C 1
ATOM 1500 O O . PRO A 1 193 ? 10.879 -12.867 7.393 1.00 90.00 193 PRO A O 1
ATOM 1503 N N . GLN A 1 194 ? 8.943 -12.615 6.298 1.00 90.44 194 GLN A N 1
ATOM 1504 C CA . GLN A 1 194 ? 9.534 -12.791 4.971 1.00 90.44 194 GLN A CA 1
ATOM 1505 C C . GLN A 1 194 ? 10.517 -11.667 4.649 1.00 90.44 194 GLN A C 1
ATOM 1507 O O . GLN A 1 194 ? 11.646 -11.950 4.255 1.00 90.44 194 GLN A O 1
ATOM 1512 N N . GLY A 1 195 ? 10.101 -10.403 4.808 1.00 93.81 195 GLY A N 1
ATOM 1513 C CA . GLY A 1 195 ? 10.971 -9.249 4.559 1.00 93.81 195 GLY A CA 1
ATOM 1514 C C . GLY A 1 195 ? 11.561 -9.173 3.141 1.00 93.81 195 GLY A C 1
ATOM 1515 O O . GLY A 1 195 ? 12.593 -8.523 2.965 1.00 93.81 195 GLY A O 1
ATOM 1516 N N . ARG A 1 196 ? 10.971 -9.867 2.155 1.00 95.56 196 ARG A N 1
ATOM 1517 C CA . ARG A 1 196 ? 11.516 -10.043 0.799 1.00 95.56 196 ARG A CA 1
ATOM 1518 C C . ARG A 1 196 ? 11.060 -8.922 -0.125 1.00 95.56 196 ARG A C 1
ATOM 1520 O O . ARG A 1 196 ? 9.980 -8.375 0.065 1.00 95.56 196 ARG A O 1
ATOM 1527 N N . LEU A 1 197 ? 11.870 -8.614 -1.135 1.00 96.81 197 LEU A N 1
ATOM 1528 C CA . LEU A 1 197 ? 11.462 -7.766 -2.254 1.00 96.81 197 LEU A CA 1
ATOM 1529 C C . LEU A 1 197 ? 10.787 -8.636 -3.314 1.00 96.81 197 LEU A C 1
ATOM 1531 O O . LEU A 1 197 ? 11.349 -9.653 -3.716 1.00 96.81 197 LEU A O 1
ATOM 1535 N N . ILE A 1 198 ? 9.590 -8.240 -3.731 1.00 96.75 198 ILE A N 1
ATOM 1536 C CA . ILE A 1 198 ? 8.769 -8.910 -4.736 1.00 96.75 198 ILE A CA 1
ATOM 1537 C C . ILE A 1 198 ? 8.469 -7.904 -5.843 1.00 96.75 198 ILE A C 1
ATOM 1539 O O . ILE A 1 198 ? 7.931 -6.829 -5.573 1.00 96.75 198 ILE A O 1
ATOM 1543 N N . SER A 1 199 ? 8.812 -8.251 -7.080 1.00 97.31 199 SER A N 1
ATOM 1544 C CA . SER A 1 199 ? 8.433 -7.471 -8.259 1.00 97.31 199 SER A CA 1
ATOM 1545 C C . SER A 1 199 ? 6.996 -7.798 -8.649 1.00 97.31 199 SER A C 1
ATOM 1547 O O . SER A 1 199 ? 6.647 -8.967 -8.812 1.00 97.31 199 SER A O 1
ATOM 1549 N N . VAL A 1 200 ? 6.159 -6.775 -8.793 1.00 97.06 200 VAL A N 1
ATOM 1550 C CA . VAL A 1 200 ? 4.758 -6.932 -9.197 1.00 97.06 200 VAL A CA 1
ATOM 1551 C C . VAL A 1 200 ? 4.680 -6.840 -10.724 1.00 97.06 200 VAL A C 1
ATOM 1553 O O . VAL A 1 200 ? 5.151 -5.844 -11.270 1.00 97.06 200 VAL A O 1
ATOM 1556 N N . PRO A 1 201 ? 4.106 -7.833 -11.430 1.00 95.50 201 PRO A N 1
ATOM 1557 C CA . PRO A 1 201 ? 4.142 -7.896 -12.895 1.00 95.50 201 PRO A CA 1
ATOM 1558 C C . PRO A 1 201 ? 3.196 -6.914 -13.603 1.00 95.50 201 PRO A C 1
ATOM 1560 O O . PRO A 1 201 ? 3.483 -6.507 -14.726 1.00 95.50 201 PRO A O 1
ATOM 1563 N N . SER A 1 202 ? 2.087 -6.521 -12.973 1.00 94.88 202 SER A N 1
ATOM 1564 C CA . SER A 1 202 ? 1.090 -5.596 -13.531 1.00 94.88 202 SER A CA 1
ATOM 1565 C C . SER A 1 202 ? 0.514 -4.685 -12.441 1.00 94.88 202 SER A C 1
ATOM 1567 O O . SER A 1 202 ? 0.614 -4.985 -11.255 1.00 94.88 202 SER A O 1
ATOM 1569 N N . ASP A 1 203 ? -0.049 -3.535 -12.820 1.00 93.94 203 ASP A N 1
ATOM 1570 C CA . ASP A 1 203 ? -0.772 -2.653 -11.893 1.00 93.94 203 ASP A CA 1
ATOM 1571 C C . ASP A 1 203 ? -2.269 -2.972 -11.939 1.00 93.94 203 ASP A C 1
ATOM 1573 O O . ASP A 1 203 ? -3.083 -2.179 -12.412 1.00 93.94 203 ASP A O 1
ATOM 1577 N N . GLU A 1 204 ? -2.619 -4.176 -11.497 1.00 93.00 204 GLU A N 1
ATOM 1578 C CA . GLU A 1 204 ? -3.979 -4.703 -11.557 1.00 93.00 204 GLU A CA 1
ATOM 1579 C C . GLU A 1 204 ? -4.413 -5.232 -10.188 1.00 93.00 204 GLU A C 1
ATOM 1581 O O . GLU A 1 204 ? -3.603 -5.567 -9.326 1.00 93.00 204 GLU A O 1
ATOM 1586 N N . ASN A 1 205 ? -5.722 -5.262 -9.950 1.00 91.00 205 ASN A N 1
ATOM 1587 C CA . ASN A 1 205 ? -6.287 -5.668 -8.663 1.00 91.00 205 ASN A CA 1
ATOM 1588 C C . ASN A 1 205 ? -6.060 -7.158 -8.340 1.00 91.00 205 ASN A C 1
ATOM 1590 O O . ASN A 1 205 ? -6.164 -7.574 -7.188 1.00 91.00 205 ASN A O 1
ATOM 1594 N N . ASP A 1 206 ? -5.769 -7.991 -9.324 1.00 91.88 206 ASP A N 1
ATOM 1595 C CA . ASP A 1 206 ? -5.424 -9.403 -9.150 1.00 91.88 206 ASP A CA 1
ATOM 1596 C C . ASP A 1 206 ? -3.951 -9.631 -8.760 1.00 91.88 206 ASP A C 1
ATOM 1598 O O . ASP A 1 206 ? -3.619 -10.698 -8.246 1.00 91.88 206 ASP A O 1
ATOM 1602 N N . THR A 1 207 ? -3.087 -8.624 -8.917 1.00 94.31 207 THR A N 1
ATOM 1603 C CA . THR A 1 207 ? -1.656 -8.698 -8.583 1.00 94.31 207 THR A CA 1
ATOM 1604 C C . THR A 1 207 ? -1.265 -7.803 -7.412 1.00 94.31 207 THR A C 1
ATOM 1606 O O . THR A 1 207 ? -0.406 -8.181 -6.608 1.00 94.31 207 THR A O 1
ATOM 1609 N N . VAL A 1 208 ? -1.896 -6.635 -7.263 1.00 94.81 208 VAL A N 1
ATOM 1610 C CA . VAL A 1 208 ? -1.618 -5.679 -6.186 1.00 94.81 208 VAL A CA 1
ATOM 1611 C C . VAL A 1 208 ? -2.846 -4.839 -5.829 1.00 94.81 208 VAL A C 1
ATOM 1613 O O . VAL A 1 208 ? -3.575 -4.338 -6.686 1.00 94.81 208 VAL A O 1
ATOM 1616 N N . ARG A 1 209 ? -3.072 -4.660 -4.526 1.00 93.25 209 ARG A N 1
ATOM 1617 C CA . ARG A 1 209 ? -4.181 -3.875 -3.968 1.00 93.25 209 ARG A CA 1
ATOM 1618 C C . ARG A 1 209 ? -3.724 -3.016 -2.801 1.00 93.25 209 ARG A C 1
ATOM 1620 O O . ARG A 1 209 ? -2.747 -3.348 -2.131 1.00 93.25 209 ARG A O 1
ATOM 1627 N N . ALA A 1 210 ? -4.481 -1.967 -2.492 1.00 92.69 210 ALA A N 1
ATOM 1628 C CA . ALA A 1 210 ? -4.293 -1.216 -1.256 1.00 92.69 210 ALA A CA 1
ATOM 1629 C C . ALA A 1 210 ? -4.513 -2.118 -0.028 1.00 92.69 210 ALA A C 1
ATOM 1631 O O . ALA A 1 210 ? -5.458 -2.905 0.026 1.00 92.69 210 ALA A O 1
ATOM 1632 N N . GLU A 1 211 ? -3.673 -1.974 0.999 1.00 94.44 211 GLU A N 1
ATOM 1633 C CA . GLU A 1 211 ? -3.936 -2.615 2.288 1.00 94.44 211 GLU A CA 1
ATOM 1634 C C . GLU A 1 211 ? -5.033 -1.839 3.039 1.00 94.44 211 GLU A C 1
ATOM 1636 O O . GLU A 1 211 ? -4.892 -0.637 3.319 1.00 94.44 211 GLU A O 1
ATOM 1641 N N . VAL A 1 212 ? -6.124 -2.534 3.366 1.00 94.94 212 VAL A N 1
ATOM 1642 C CA . VAL A 1 212 ? -7.334 -2.002 4.013 1.00 94.94 212 VAL A CA 1
ATOM 1643 C C . VAL A 1 212 ? -7.915 -3.017 5.007 1.00 94.94 212 VAL A C 1
ATOM 1645 O O . VAL A 1 212 ? -7.435 -4.142 5.110 1.00 94.94 212 VAL A O 1
ATOM 1648 N N . CYS A 1 213 ? -8.945 -2.631 5.757 1.00 95.50 213 CYS A N 1
ATOM 1649 C CA . CYS A 1 213 ? -9.728 -3.535 6.591 1.00 95.50 213 CYS A CA 1
ATOM 1650 C C . CYS A 1 213 ? -10.660 -4.371 5.707 1.00 95.50 213 CYS A C 1
ATOM 1652 O O . CYS A 1 213 ? -11.638 -3.869 5.149 1.00 95.50 213 CYS A O 1
ATOM 1654 N N . PHE A 1 214 ? -10.355 -5.657 5.586 1.00 90.00 214 PHE A N 1
ATOM 1655 C CA . PHE A 1 214 ? -11.098 -6.592 4.747 1.00 90.00 214 PHE A CA 1
ATOM 1656 C C . PHE A 1 214 ? -12.334 -7.137 5.480 1.00 90.00 214 PHE A C 1
ATOM 1658 O O . PHE A 1 214 ? -12.344 -7.255 6.699 1.00 90.00 214 PHE A O 1
ATOM 1665 N N . GLY A 1 215 ? -13.395 -7.488 4.755 1.00 77.44 215 GLY A N 1
ATOM 1666 C CA . GLY A 1 215 ? -14.593 -8.126 5.332 1.00 77.44 215 GLY A CA 1
ATOM 1667 C C . GLY A 1 215 ? -15.894 -7.824 4.591 1.00 77.44 215 GLY A C 1
ATOM 1668 O O . GLY A 1 215 ? -16.905 -8.463 4.852 1.00 77.44 215 GLY A O 1
ATOM 1669 N N . GLN A 1 216 ? -15.857 -6.886 3.641 1.00 70.25 216 GLN A N 1
ATOM 1670 C CA . GLN A 1 216 ? -17.039 -6.449 2.894 1.00 70.25 21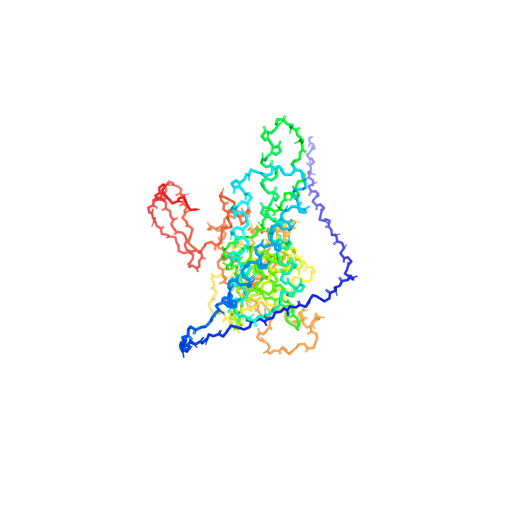6 GLN A CA 1
ATOM 1671 C C . GLN A 1 216 ? -17.450 -7.393 1.752 1.00 70.25 216 GLN A C 1
ATOM 1673 O O . GLN A 1 216 ? -18.607 -7.373 1.345 1.00 70.25 216 GLN A O 1
ATOM 1678 N N . ARG A 1 217 ? -16.520 -8.199 1.221 1.00 76.69 217 ARG A N 1
ATOM 1679 C CA . ARG A 1 217 ? -16.697 -8.962 -0.026 1.00 76.69 217 ARG A CA 1
ATOM 1680 C C . ARG A 1 217 ? -16.416 -10.451 0.128 1.00 76.69 217 ARG A C 1
ATOM 1682 O O . ARG A 1 217 ? -15.674 -10.874 1.018 1.00 76.69 217 ARG A O 1
ATOM 1689 N N . GLU A 1 218 ? -16.961 -11.228 -0.798 1.00 75.19 218 GLU A N 1
ATOM 1690 C CA . GLU A 1 218 ? -16.563 -12.616 -1.004 1.00 75.19 218 GLU A CA 1
ATOM 1691 C C . GLU A 1 218 ? -15.052 -12.681 -1.279 1.00 75.19 218 GLU A C 1
ATOM 1693 O O . GLU A 1 218 ? -14.483 -11.821 -1.950 1.00 75.19 218 GLU A O 1
ATOM 1698 N N . GLY A 1 219 ? -14.363 -13.620 -0.633 1.00 81.69 219 GLY A N 1
ATOM 1699 C CA . GLY A 1 219 ? -12.903 -13.718 -0.685 1.00 81.69 219 GLY A CA 1
ATOM 1700 C C . GLY A 1 219 ? -12.125 -12.712 0.180 1.00 81.69 219 GLY A C 1
ATOM 1701 O O . GLY A 1 219 ? -10.934 -12.917 0.395 1.00 81.69 219 GLY A O 1
ATOM 1702 N N . ALA A 1 220 ? -12.755 -11.687 0.779 1.00 85.12 220 ALA A N 1
ATOM 1703 C CA . ALA A 1 220 ? -12.063 -10.718 1.649 1.00 85.12 220 ALA A CA 1
ATOM 1704 C C . ALA A 1 220 ? -11.320 -11.385 2.817 1.00 85.12 220 ALA A C 1
ATOM 1706 O O . ALA A 1 220 ? -10.253 -10.940 3.235 1.00 85.12 220 ALA A O 1
ATOM 1707 N N . MET A 1 221 ? -11.895 -12.474 3.327 1.00 88.12 221 MET A N 1
ATOM 1708 C CA . MET A 1 221 ? -11.357 -13.232 4.450 1.00 88.12 221 MET A CA 1
ATOM 1709 C C . MET A 1 221 ? -9.980 -13.841 4.145 1.00 88.12 221 MET A C 1
ATOM 1711 O O . MET A 1 221 ? -9.154 -13.938 5.050 1.00 88.12 221 MET A O 1
ATOM 1715 N N . TRP A 1 222 ? -9.690 -14.168 2.879 1.00 88.25 222 TRP A N 1
ATOM 1716 C CA . TRP A 1 222 ? -8.356 -14.602 2.457 1.00 88.25 222 TRP A CA 1
ATOM 1717 C C . TRP A 1 222 ? -7.313 -13.514 2.683 1.00 88.25 222 TRP A C 1
ATOM 1719 O O . TRP A 1 222 ? -6.265 -13.772 3.275 1.00 88.25 222 TRP A O 1
ATOM 1729 N N . PHE A 1 223 ? -7.621 -12.282 2.279 1.00 91.06 223 PHE A N 1
ATOM 1730 C CA . PHE A 1 223 ? -6.730 -11.146 2.496 1.00 91.06 223 PHE A CA 1
ATOM 1731 C C . PHE A 1 223 ? -6.532 -10.877 3.988 1.00 91.06 223 PHE A C 1
ATOM 1733 O O . PHE A 1 223 ? -5.396 -10.697 4.420 1.00 91.06 223 PHE A O 1
ATOM 1740 N N . THR A 1 224 ? -7.598 -10.941 4.799 1.00 91.81 224 THR A N 1
ATOM 1741 C CA . THR A 1 224 ? -7.477 -10.833 6.262 1.00 91.81 224 THR A CA 1
ATOM 1742 C C . THR A 1 224 ? -6.452 -11.828 6.795 1.00 91.81 224 THR A C 1
ATOM 1744 O O . THR A 1 224 ? -5.544 -11.414 7.511 1.00 91.81 224 THR A O 1
ATOM 1747 N N . LEU A 1 225 ? -6.566 -13.110 6.425 1.00 89.62 225 LEU A N 1
ATOM 1748 C CA . LEU A 1 225 ? -5.688 -14.180 6.904 1.00 89.62 225 LEU A CA 1
ATOM 1749 C C . LEU A 1 225 ? -4.231 -13.963 6.499 1.00 89.62 225 LEU A C 1
ATOM 1751 O O . LEU A 1 225 ? -3.342 -14.003 7.349 1.00 89.62 225 LEU A O 1
ATOM 1755 N N . PHE A 1 226 ? -3.983 -13.696 5.218 1.00 89.25 226 PHE A N 1
ATOM 1756 C CA . PHE A 1 226 ? -2.628 -13.543 4.691 1.00 89.25 226 PHE A CA 1
ATOM 1757 C C . PHE A 1 226 ? -1.937 -12.249 5.136 1.00 89.25 226 PHE A C 1
ATOM 1759 O O . PHE A 1 226 ? -0.708 -12.176 5.135 1.00 89.25 226 PHE A O 1
ATOM 1766 N N . CYS A 1 227 ? -2.699 -11.233 5.545 1.00 90.81 227 CYS A N 1
ATOM 1767 C CA . CYS A 1 227 ? -2.153 -9.985 6.067 1.00 90.81 227 CYS A CA 1
ATOM 1768 C C . CYS A 1 227 ? -1.978 -9.979 7.592 1.00 90.81 227 CYS A C 1
ATOM 1770 O O . CYS A 1 227 ? -1.429 -9.009 8.128 1.00 90.81 227 CYS A O 1
ATOM 1772 N N . MET A 1 228 ? -2.400 -11.020 8.322 1.00 90.00 228 MET A N 1
ATOM 1773 C CA . MET A 1 228 ? -2.197 -11.066 9.774 1.00 90.00 228 MET A CA 1
ATOM 1774 C C . MET A 1 228 ? -0.700 -11.008 10.124 1.00 90.00 228 MET A C 1
ATOM 1776 O O . MET A 1 228 ? 0.129 -11.621 9.448 1.00 90.00 228 MET A O 1
ATOM 1780 N N . PRO A 1 229 ? -0.319 -10.256 11.169 1.00 87.75 229 PRO A N 1
ATOM 1781 C CA . PRO A 1 229 ? 1.058 -10.249 11.635 1.00 87.75 229 PRO A CA 1
ATOM 1782 C C . PRO A 1 229 ? 1.396 -11.604 12.269 1.00 87.75 229 PRO A C 1
ATOM 1784 O O . PRO A 1 229 ? 0.561 -12.201 12.944 1.00 87.75 229 PRO A O 1
ATOM 1787 N N . ALA A 1 230 ? 2.643 -12.059 12.121 1.00 84.88 230 ALA A N 1
ATOM 1788 C CA . ALA A 1 230 ? 3.095 -13.307 12.747 1.00 84.88 230 ALA A CA 1
ATOM 1789 C C . ALA A 1 230 ? 3.019 -13.268 14.283 1.00 84.88 230 ALA A C 1
ATOM 1791 O O . ALA A 1 230 ? 2.834 -14.296 14.927 1.00 84.88 230 ALA A O 1
ATOM 1792 N N . THR A 1 231 ? 3.161 -12.081 14.875 1.00 85.12 231 THR A N 1
ATOM 1793 C CA . THR A 1 231 ? 2.985 -11.863 16.310 1.00 85.12 231 THR A CA 1
ATOM 1794 C C . THR A 1 231 ? 1.901 -10.811 16.538 1.00 85.12 231 THR A C 1
ATOM 1796 O O . THR A 1 231 ? 2.064 -9.654 16.136 1.00 85.12 231 THR A O 1
ATOM 1799 N N . PRO A 1 232 ? 0.774 -11.168 17.178 1.00 84.69 232 PRO A N 1
ATOM 1800 C CA . PRO A 1 232 ? -0.250 -10.187 17.489 1.00 84.69 232 PRO A CA 1
ATOM 1801 C C . PRO A 1 232 ? 0.298 -9.183 18.507 1.00 84.69 232 PRO A C 1
ATOM 1803 O O . PRO A 1 232 ? 0.927 -9.546 19.505 1.00 84.69 232 PRO A O 1
ATOM 1806 N N . ASN A 1 233 ? 0.038 -7.895 18.275 1.00 83.50 233 ASN A N 1
ATOM 1807 C CA . ASN A 1 233 ? 0.280 -6.881 19.297 1.00 83.50 233 ASN A CA 1
ATOM 1808 C C . ASN A 1 233 ? -0.621 -7.188 20.507 1.00 83.50 233 ASN A C 1
ATOM 1810 O O . ASN A 1 233 ? -1.771 -7.569 20.314 1.00 83.50 233 ASN A O 1
ATOM 1814 N N . LYS A 1 234 ? -0.128 -7.025 21.736 1.00 84.94 234 LYS A N 1
ATOM 1815 C CA . LYS A 1 234 ? -0.919 -7.257 22.959 1.00 84.94 234 LYS A CA 1
ATOM 1816 C C . LYS A 1 234 ? -1.742 -6.040 23.380 1.00 84.94 234 LYS A C 1
ATOM 1818 O O . LYS A 1 234 ? -2.720 -6.185 24.099 1.00 84.94 234 LYS A O 1
ATOM 1823 N N . SER A 1 235 ? -1.328 -4.841 22.974 1.00 93.25 235 SER A N 1
ATOM 1824 C CA . SER A 1 235 ? -2.045 -3.609 23.296 1.00 93.25 235 SER A CA 1
ATOM 1825 C C . SER A 1 235 ? -3.078 -3.300 22.213 1.00 93.25 235 SER A C 1
ATOM 1827 O O . SER A 1 235 ? -2.827 -3.524 21.024 1.00 93.25 235 SER A O 1
ATOM 1829 N N . ARG A 1 236 ? -4.242 -2.808 22.643 1.00 95.38 236 ARG A N 1
ATOM 1830 C CA . ARG A 1 236 ? -5.358 -2.388 21.794 1.00 95.38 236 ARG A CA 1
ATOM 1831 C C . ARG A 1 236 ? -5.660 -0.923 22.084 1.00 95.38 236 ARG A C 1
ATOM 1833 O O . ARG A 1 236 ? -5.797 -0.550 23.247 1.00 95.38 236 ARG A O 1
ATOM 1840 N N . ARG A 1 237 ? -5.736 -0.104 21.034 1.00 96.69 237 ARG A N 1
ATOM 1841 C CA . ARG A 1 237 ? -6.061 1.330 21.129 1.00 96.69 237 ARG A CA 1
ATOM 1842 C C . ARG A 1 237 ? -7.540 1.597 21.392 1.00 96.69 237 ARG A C 1
ATOM 1844 O O . ARG A 1 237 ? -7.853 2.572 22.064 1.00 96.69 237 ARG A O 1
ATOM 1851 N N . PHE A 1 238 ? -8.410 0.744 20.859 1.00 97.75 238 PHE A N 1
ATOM 1852 C CA . PHE A 1 238 ? -9.864 0.899 20.916 1.00 97.75 238 PHE A CA 1
ATOM 1853 C C . PHE A 1 238 ? -10.524 -0.223 21.723 1.00 97.75 238 PHE A C 1
ATOM 1855 O O . PHE A 1 238 ? -10.021 -1.351 21.742 1.00 97.75 238 PHE A O 1
ATOM 1862 N N . GLY A 1 239 ? -11.638 0.104 22.372 1.00 97.94 239 GLY A N 1
ATOM 1863 C CA . GLY A 1 239 ? -12.536 -0.794 23.090 1.00 97.94 239 GLY A CA 1
ATOM 1864 C C . GLY A 1 239 ? -13.842 -1.065 22.337 1.00 97.94 239 GLY A C 1
ATOM 1865 O O . GLY A 1 239 ? -14.167 -0.395 21.360 1.00 97.94 239 GLY A O 1
ATOM 1866 N N . VAL A 1 240 ? -14.620 -2.043 22.808 1.00 98.31 240 VAL A N 1
ATOM 1867 C CA . VAL A 1 240 ? -15.986 -2.287 22.308 1.00 98.31 240 VAL A CA 1
ATOM 1868 C C . VAL A 1 240 ? -16.860 -1.048 22.530 1.00 98.31 240 VAL A C 1
ATOM 1870 O O . VAL A 1 240 ? -16.867 -0.475 23.617 1.00 98.31 240 VAL A O 1
ATOM 1873 N N . GLY A 1 241 ? -17.611 -0.649 21.503 1.00 98.25 241 GLY A N 1
ATOM 1874 C CA . GLY A 1 241 ? -18.450 0.551 21.496 1.00 98.25 241 GLY A CA 1
ATOM 1875 C C . GLY A 1 241 ? -17.738 1.823 21.026 1.00 98.25 241 GLY A C 1
ATOM 1876 O O . GLY A 1 241 ? -18.415 2.811 20.735 1.00 98.25 241 GLY A O 1
ATOM 1877 N N . ASP A 1 242 ? -16.406 1.812 20.890 1.00 98.50 242 ASP A N 1
ATOM 1878 C CA . ASP A 1 242 ? -15.669 2.975 20.398 1.00 98.50 242 ASP A CA 1
ATOM 1879 C C . ASP A 1 242 ? -16.006 3.286 18.938 1.00 98.50 242 ASP A C 1
ATOM 1881 O O . ASP A 1 242 ? -16.201 2.400 18.098 1.00 98.50 242 ASP A O 1
ATOM 1885 N N . ARG A 1 243 ? -16.026 4.587 18.634 1.00 98.38 243 ARG A N 1
ATOM 1886 C CA . ARG A 1 243 ? -16.243 5.121 17.291 1.00 98.38 243 ARG A CA 1
ATOM 1887 C C . ARG A 1 243 ? -14.917 5.295 16.567 1.00 98.38 243 ARG A C 1
ATOM 1889 O O . ARG A 1 243 ? -14.055 6.065 16.994 1.00 98.38 243 ARG A O 1
ATOM 1896 N N . VAL A 1 244 ? -14.779 4.610 15.441 1.00 98.25 244 VAL A N 1
ATOM 1897 C CA . VAL A 1 244 ? -13.542 4.547 14.661 1.00 98.25 244 VAL A CA 1
ATOM 1898 C C . VAL A 1 244 ? -13.787 4.903 13.199 1.00 98.25 244 VAL A C 1
ATOM 1900 O O . VAL A 1 244 ? -14.909 4.820 12.703 1.00 98.25 244 VAL A O 1
ATOM 1903 N N . ALA A 1 245 ? -12.721 5.301 12.515 1.00 97.31 245 ALA A N 1
ATOM 1904 C CA . ALA A 1 245 ? -12.652 5.355 11.064 1.00 97.31 245 ALA A CA 1
ATOM 1905 C C . ALA A 1 245 ? -11.796 4.180 10.575 1.00 97.31 245 ALA A C 1
ATOM 1907 O O . ALA A 1 245 ? -10.644 4.030 10.996 1.00 97.31 245 ALA A O 1
ATOM 1908 N N . CYS A 1 246 ? -12.351 3.350 9.695 1.00 97.19 246 CYS A N 1
ATOM 1909 C CA . CYS A 1 246 ? -11.670 2.202 9.102 1.00 97.19 246 CYS A CA 1
ATOM 1910 C C . CYS A 1 246 ? -11.337 2.472 7.638 1.00 97.19 246 CYS A C 1
ATOM 1912 O O . CYS A 1 246 ? -12.180 2.969 6.893 1.00 97.19 246 CYS A O 1
ATOM 1914 N N . ALA A 1 247 ? -10.120 2.121 7.227 1.00 95.50 247 ALA A N 1
ATOM 1915 C CA . ALA A 1 247 ? -9.738 2.106 5.826 1.00 95.50 247 ALA A CA 1
ATOM 1916 C C . ALA A 1 247 ? -10.441 0.928 5.148 1.00 95.50 247 ALA A C 1
ATOM 1918 O O . ALA A 1 247 ? -10.288 -0.206 5.591 1.00 95.50 247 ALA A O 1
ATOM 1919 N N . VAL A 1 248 ? -11.195 1.180 4.089 1.00 94.75 248 VAL A N 1
ATOM 1920 C CA . VAL A 1 248 ? -11.914 0.162 3.312 1.00 94.75 248 VAL A CA 1
ATOM 1921 C C . VAL A 1 248 ? -11.678 0.381 1.825 1.00 94.75 248 VAL A C 1
ATOM 1923 O O . VAL A 1 248 ? -11.239 1.463 1.432 1.00 94.75 248 VAL A O 1
ATOM 1926 N N . GLU A 1 249 ? -11.952 -0.632 1.008 1.00 91.12 249 GLU A N 1
ATOM 1927 C CA . GLU A 1 249 ? -11.958 -0.482 -0.452 1.00 91.12 249 GLU A CA 1
ATOM 1928 C C . GLU A 1 249 ? -13.034 0.537 -0.849 1.00 91.12 249 GLU A C 1
ATOM 1930 O O . GLU A 1 249 ? -14.090 0.619 -0.215 1.00 91.12 249 GLU A O 1
ATOM 1935 N N . ASP A 1 250 ? -12.748 1.353 -1.858 1.00 87.19 250 ASP A N 1
ATOM 1936 C CA . ASP A 1 250 ? -13.791 2.141 -2.503 1.00 87.19 250 ASP A CA 1
ATOM 1937 C C . ASP A 1 250 ? -14.514 1.312 -3.581 1.00 87.19 250 ASP A C 1
ATOM 1939 O O . ASP A 1 250 ? -14.187 0.150 -3.824 1.00 87.19 250 ASP A O 1
ATOM 1943 N N . GLU A 1 251 ? -15.508 1.907 -4.240 1.00 82.56 251 GLU A N 1
ATOM 1944 C CA . GLU A 1 251 ? -16.292 1.221 -5.277 1.00 82.56 251 GLU A CA 1
ATOM 1945 C C . GLU A 1 251 ? -15.455 0.798 -6.497 1.00 82.56 251 GLU A C 1
ATOM 1947 O O . GLU A 1 251 ? -15.859 -0.095 -7.240 1.00 82.56 251 GLU A O 1
ATOM 1952 N N . THR A 1 252 ? -14.293 1.422 -6.712 1.00 81.94 252 THR A N 1
ATOM 1953 C CA . THR A 1 252 ? -13.392 1.100 -7.827 1.00 81.94 252 THR A CA 1
ATOM 1954 C C . THR A 1 252 ? -12.467 -0.071 -7.498 1.00 81.94 252 THR A C 1
ATOM 1956 O O . THR A 1 252 ? -12.007 -0.775 -8.394 1.00 81.94 252 THR A O 1
ATOM 1959 N N . GLY A 1 253 ? -12.178 -0.278 -6.209 1.00 77.06 253 GLY A N 1
ATOM 1960 C CA . GLY A 1 253 ? -11.163 -1.211 -5.725 1.00 77.06 253 GLY A CA 1
ATOM 1961 C C . GLY A 1 253 ? -9.724 -0.747 -5.972 1.00 77.06 253 GLY A C 1
ATOM 1962 O O . GLY A 1 253 ? -8.798 -1.392 -5.483 1.00 77.06 253 GLY A O 1
ATOM 1963 N N . ASP A 1 254 ? -9.527 0.356 -6.697 1.00 76.94 254 ASP A N 1
ATOM 1964 C CA . ASP A 1 254 ? -8.218 0.942 -6.988 1.00 76.94 254 ASP A CA 1
ATOM 1965 C C . ASP A 1 254 ? -7.717 1.806 -5.830 1.00 76.94 254 ASP A C 1
ATOM 1967 O O . ASP A 1 254 ? -6.509 1.915 -5.604 1.00 76.94 254 ASP A O 1
ATOM 1971 N N . TYR A 1 255 ? -8.643 2.382 -5.061 1.00 83.19 255 TYR A N 1
ATOM 1972 C CA . TYR A 1 255 ? -8.331 3.234 -3.926 1.00 83.19 255 TYR A CA 1
ATOM 1973 C C . TYR A 1 255 ? -9.008 2.748 -2.646 1.00 83.19 255 TYR A C 1
ATOM 1975 O O . TYR A 1 255 ? -9.605 1.673 -2.556 1.00 83.19 255 TYR A O 1
ATOM 1983 N N . SER A 1 256 ? -8.853 3.549 -1.594 1.00 90.19 256 SER A N 1
ATOM 1984 C CA . SER A 1 256 ? -9.471 3.285 -0.305 1.00 90.19 256 SER A CA 1
ATOM 1985 C C . SER A 1 256 ? -10.110 4.539 0.269 1.00 90.19 256 SER A C 1
ATOM 1987 O O . SER A 1 256 ? -9.734 5.667 -0.061 1.00 90.19 256 SER A O 1
ATOM 1989 N N . SER A 1 257 ? -11.079 4.333 1.151 1.00 92.50 257 SER A N 1
ATOM 1990 C CA . SER A 1 257 ? -11.787 5.388 1.870 1.00 92.50 257 SER A CA 1
ATOM 1991 C C . SER A 1 257 ? -11.782 5.112 3.368 1.00 92.50 257 SER A C 1
ATOM 1993 O O . SER A 1 257 ? -11.747 3.966 3.808 1.00 92.50 257 SER A O 1
ATOM 1995 N N . TRP A 1 258 ? -11.813 6.175 4.161 1.00 95.19 258 TRP A N 1
ATOM 1996 C CA . TRP A 1 258 ? -12.120 6.133 5.580 1.00 95.19 258 TRP A CA 1
ATOM 1997 C C . TRP A 1 258 ? -13.634 6.110 5.756 1.00 95.19 258 TRP A C 1
ATOM 1999 O O . TRP A 1 258 ? -14.302 7.105 5.469 1.00 95.19 258 TRP A O 1
ATOM 2009 N N . LEU A 1 259 ? -14.173 4.997 6.249 1.00 95.75 259 LEU A N 1
ATOM 2010 C CA . LEU A 1 259 ? -15.582 4.902 6.623 1.00 95.75 259 LEU A CA 1
ATOM 2011 C C . LEU A 1 259 ? -15.752 4.839 8.145 1.00 95.75 259 LEU A C 1
ATOM 2013 O O . LEU A 1 259 ? -14.966 4.172 8.826 1.00 95.75 259 LEU A O 1
ATOM 2017 N N . PRO A 1 260 ? -16.771 5.526 8.688 1.00 97.69 260 PRO A N 1
ATOM 2018 C CA . PRO A 1 260 ? -17.050 5.520 10.112 1.00 97.69 260 PRO A CA 1
ATOM 2019 C C . PRO A 1 260 ? -17.697 4.194 10.531 1.00 97.69 260 PRO A C 1
ATOM 2021 O O . PRO A 1 260 ? -18.460 3.588 9.774 1.00 97.69 260 PRO A O 1
ATOM 2024 N N . GLY A 1 261 ? -17.410 3.755 11.753 1.00 97.81 261 GLY A N 1
ATOM 2025 C CA . GLY A 1 261 ? -18.003 2.557 12.334 1.00 97.81 261 GLY A CA 1
ATOM 2026 C C . GLY A 1 261 ? -17.854 2.471 13.851 1.00 97.81 261 GLY A C 1
ATOM 2027 O O . GLY A 1 261 ? -17.225 3.319 14.490 1.00 97.81 261 GLY A O 1
ATOM 2028 N N . THR A 1 262 ? -18.452 1.428 14.421 1.00 98.62 262 THR A N 1
ATOM 2029 C CA . THR A 1 262 ? -18.379 1.078 15.844 1.00 98.62 262 THR A CA 1
ATOM 2030 C C . THR A 1 262 ? -17.658 -0.252 16.015 1.00 98.62 262 THR A C 1
ATOM 2032 O O . THR A 1 262 ? -17.988 -1.232 15.342 1.00 98.62 262 THR A O 1
ATOM 2035 N N . VAL A 1 263 ? -16.700 -0.313 16.940 1.00 98.62 263 VAL A N 1
ATOM 2036 C CA . VAL A 1 263 ? -16.066 -1.576 17.342 1.00 98.62 263 VAL A CA 1
ATOM 2037 C C . VAL A 1 263 ? -17.111 -2.462 18.022 1.00 98.62 263 VAL A C 1
ATOM 2039 O O . VAL A 1 263 ? -17.629 -2.110 19.080 1.00 98.62 263 VAL A O 1
ATOM 2042 N N . LEU A 1 264 ? -17.427 -3.607 17.419 1.00 98.00 264 LEU A N 1
ATOM 2043 C CA . LEU A 1 264 ? -18.361 -4.584 17.980 1.00 98.00 264 LEU A CA 1
ATOM 2044 C C . LEU A 1 264 ? -17.668 -5.519 18.965 1.00 98.00 264 LEU A C 1
ATOM 2046 O O . LEU A 1 264 ? -18.173 -5.761 20.055 1.00 98.00 264 LEU A O 1
ATOM 2050 N N . GLU A 1 265 ? -16.510 -6.041 18.569 1.00 97.44 265 GLU A N 1
ATOM 2051 C CA . GLU A 1 265 ? -15.777 -7.054 19.323 1.00 97.44 265 GLU A CA 1
ATOM 2052 C C . GLU A 1 265 ? -14.270 -6.814 19.211 1.00 97.44 265 GLU A C 1
ATOM 2054 O O . GLU A 1 265 ? -13.768 -6.349 18.181 1.00 97.44 265 GLU A O 1
ATOM 2059 N N . MET A 1 266 ? -13.550 -7.147 20.282 1.00 96.81 266 MET A N 1
ATOM 2060 C CA . MET A 1 266 ? -12.088 -7.148 20.342 1.00 96.81 266 MET A CA 1
ATOM 2061 C C . MET A 1 266 ? -11.560 -8.579 20.324 1.00 96.81 266 MET A C 1
ATOM 2063 O O . MET A 1 266 ? -12.216 -9.474 20.850 1.00 96.81 266 MET A O 1
ATOM 2067 N N . GLU A 1 267 ? -10.357 -8.781 19.780 1.00 94.56 267 GLU A N 1
ATOM 2068 C CA . GLU A 1 267 ? -9.754 -10.120 19.626 1.00 94.56 267 GLU A CA 1
ATOM 2069 C C . GLU A 1 267 ? -10.700 -11.105 18.916 1.00 94.56 267 GLU A C 1
ATOM 2071 O O . GLU A 1 267 ? -10.767 -12.292 19.257 1.00 94.56 267 GLU A O 1
ATOM 2076 N N . TYR A 1 268 ? -11.462 -10.585 17.948 1.00 94.56 268 TYR A N 1
ATOM 2077 C CA . TYR A 1 268 ? -12.509 -11.319 17.258 1.00 94.56 268 TYR A CA 1
ATOM 2078 C C . TYR A 1 268 ? -11.921 -12.540 16.557 1.00 94.56 268 TYR A C 1
ATOM 2080 O O . TYR A 1 268 ? -11.027 -12.422 15.713 1.00 94.56 268 TYR A O 1
ATOM 2088 N N . CYS A 1 269 ? -12.440 -13.713 16.911 1.00 92.69 269 CYS A N 1
ATOM 2089 C CA . CYS A 1 269 ? -12.048 -14.977 16.314 1.00 92.69 269 CYS A CA 1
ATOM 2090 C C . CYS A 1 269 ? -12.979 -15.298 15.144 1.00 92.69 269 CYS A C 1
ATOM 2092 O O . CYS A 1 269 ? -14.181 -15.467 15.328 1.00 92.69 269 CYS A O 1
ATOM 2094 N N . PHE A 1 270 ? -12.420 -15.413 13.943 1.00 90.38 270 PHE A N 1
ATOM 2095 C CA . PHE A 1 270 ? -13.147 -15.805 12.734 1.00 90.38 270 PHE A CA 1
ATOM 2096 C C . PHE A 1 270 ? -12.725 -17.192 12.228 1.00 90.38 270 PHE A C 1
ATOM 2098 O O . PHE A 1 270 ? -12.989 -17.545 11.081 1.00 90.38 270 PHE A O 1
ATOM 2105 N N . GLU A 1 271 ? -12.095 -17.992 13.095 1.00 90.94 271 GLU A N 1
ATOM 2106 C CA . GLU A 1 271 ? -11.570 -19.327 12.793 1.00 90.94 271 GLU A CA 1
ATOM 2107 C C . GLU A 1 271 ? -12.634 -20.261 12.200 1.00 90.94 271 GLU A C 1
ATOM 2109 O O . GLU A 1 271 ? -12.358 -20.952 11.228 1.00 90.94 271 GLU A O 1
ATOM 2114 N N . GLU A 1 272 ? -13.870 -20.254 12.711 1.00 90.31 272 GLU A N 1
ATOM 2115 C CA . GLU A 1 272 ? -14.945 -21.090 12.153 1.00 90.31 272 GLU A CA 1
ATOM 2116 C C . GLU A 1 272 ? -15.267 -20.744 10.695 1.00 90.31 272 GLU A C 1
ATOM 2118 O O . GLU A 1 272 ? -15.525 -21.629 9.878 1.00 90.31 272 GLU A O 1
ATOM 2123 N N . ALA A 1 273 ? -15.254 -19.454 10.357 1.00 89.75 273 ALA A N 1
ATOM 2124 C CA . ALA A 1 273 ? -15.469 -18.999 8.992 1.00 89.75 273 ALA A CA 1
ATOM 2125 C C . ALA A 1 273 ? -14.247 -19.323 8.118 1.00 89.75 273 ALA A C 1
ATOM 2127 O O . ALA A 1 273 ? -14.399 -19.775 6.985 1.00 89.75 273 ALA A O 1
ATOM 2128 N N . ALA A 1 274 ? -13.041 -19.166 8.665 1.00 89.00 274 ALA A N 1
ATOM 2129 C CA . ALA A 1 274 ? -11.795 -19.441 7.969 1.00 89.00 274 ALA A CA 1
ATOM 2130 C C . ALA A 1 274 ? -11.580 -20.938 7.679 1.00 89.00 274 ALA A C 1
ATOM 2132 O O . ALA A 1 274 ? -11.181 -21.285 6.571 1.00 89.00 274 ALA A O 1
ATOM 2133 N N . LYS A 1 275 ? -11.947 -21.834 8.606 1.00 90.88 275 LYS A N 1
ATOM 2134 C CA . LYS A 1 275 ? -11.925 -23.299 8.422 1.00 90.88 275 LYS A CA 1
ATOM 2135 C C . LYS A 1 275 ? -12.775 -23.769 7.248 1.00 90.88 275 LYS A C 1
ATOM 2137 O O . LYS A 1 275 ? -12.449 -24.769 6.623 1.00 90.88 275 LYS A O 1
ATOM 2142 N N . LYS A 1 276 ? -13.858 -23.054 6.928 1.00 90.56 276 LYS A N 1
ATOM 2143 C CA . LYS A 1 276 ? -14.685 -23.367 5.752 1.00 90.56 276 LYS A CA 1
ATOM 2144 C C . LYS A 1 276 ? -13.976 -23.040 4.439 1.00 90.56 276 LYS A C 1
ATOM 2146 O O . LYS A 1 276 ? -14.237 -23.707 3.447 1.00 90.56 276 LYS A O 1
ATOM 2151 N N . LEU A 1 277 ? -13.106 -22.026 4.430 1.00 86.44 277 LEU A N 1
ATOM 2152 C CA . LEU A 1 277 ? -12.307 -21.661 3.254 1.00 86.44 277 LEU A CA 1
ATOM 2153 C C . LEU A 1 277 ? -11.039 -22.506 3.122 1.00 86.44 277 LEU A C 1
ATOM 2155 O O . LEU A 1 277 ? -10.601 -22.795 2.014 1.00 86.44 277 LEU A O 1
ATOM 2159 N N . LEU A 1 278 ? -10.450 -22.871 4.257 1.00 87.75 278 LEU A N 1
ATOM 2160 C CA . LEU A 1 278 ? -9.166 -23.547 4.371 1.00 87.75 278 LEU A CA 1
ATOM 2161 C C . LEU A 1 278 ? -9.287 -24.733 5.343 1.00 87.75 278 LEU A C 1
ATOM 2163 O O . LEU A 1 278 ? -8.808 -24.647 6.481 1.00 87.75 278 LEU A O 1
ATOM 2167 N N . PRO A 1 279 ? -9.953 -25.827 4.927 1.00 89.06 279 PRO A N 1
ATOM 2168 C CA . PRO A 1 279 ? -10.177 -26.980 5.797 1.00 89.06 279 PRO A CA 1
ATOM 2169 C C . PRO A 1 279 ? -8.873 -27.696 6.164 1.00 89.06 279 PRO A C 1
ATOM 2171 O O . PRO A 1 279 ? -8.756 -28.199 7.278 1.00 89.06 279 PRO A O 1
ATOM 2174 N N . ASP A 1 280 ? -7.887 -27.676 5.264 1.00 89.38 280 ASP A N 1
ATOM 2175 C CA . ASP A 1 280 ? -6.606 -28.373 5.429 1.00 89.38 280 ASP A CA 1
ATOM 2176 C C . ASP A 1 280 ? -5.534 -27.532 6.146 1.00 89.38 280 ASP A C 1
ATOM 2178 O O . ASP A 1 280 ? -4.411 -27.990 6.352 1.00 89.38 280 ASP A O 1
ATOM 2182 N N . TRP A 1 281 ? -5.848 -26.286 6.514 1.00 85.94 281 TRP A N 1
ATOM 2183 C CA . TRP A 1 281 ? -4.904 -25.420 7.219 1.00 85.94 281 TRP A CA 1
ATOM 2184 C C . TRP A 1 281 ? -4.808 -25.812 8.697 1.00 85.94 281 TRP A C 1
ATOM 2186 O O . TRP A 1 281 ? -5.823 -26.010 9.365 1.00 85.94 281 TRP A O 1
ATOM 2196 N N . GLU A 1 282 ? 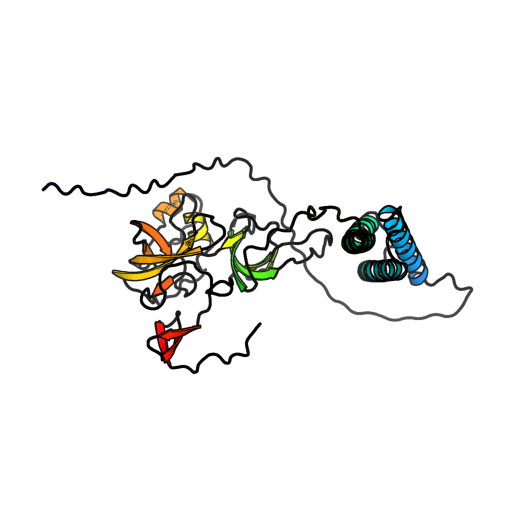-3.593 -25.889 9.240 1.00 84.12 282 GLU A N 1
ATOM 2197 C CA . GLU A 1 282 ? -3.386 -26.156 10.666 1.00 84.12 282 GLU A CA 1
ATOM 2198 C C . GLU A 1 282 ? -3.703 -24.906 11.502 1.00 84.12 282 GLU A C 1
ATOM 2200 O O . GLU A 1 282 ? -2.968 -23.916 11.502 1.00 84.12 282 GLU A O 1
ATOM 2205 N N . TRP A 1 283 ? -4.828 -24.942 12.217 1.00 82.94 283 TRP A N 1
ATOM 2206 C CA . TRP A 1 283 ? -5.263 -23.871 13.114 1.00 82.94 283 TRP A CA 1
ATOM 2207 C C . TRP A 1 283 ? -4.751 -24.138 14.536 1.00 82.94 283 TRP A C 1
ATOM 2209 O O . TRP A 1 283 ? -5.192 -25.074 15.197 1.00 82.94 283 TRP A O 1
ATOM 2219 N N . ASP A 1 284 ? -3.843 -23.299 15.029 1.00 79.00 284 ASP A N 1
ATOM 2220 C CA . ASP A 1 284 ? -3.275 -23.370 16.389 1.00 79.00 284 ASP A CA 1
ATOM 2221 C C . ASP A 1 284 ? -4.054 -22.529 17.428 1.00 79.00 284 ASP A C 1
ATOM 2223 O O . ASP A 1 284 ? -3.589 -22.312 18.549 1.00 79.00 284 ASP A O 1
ATOM 2227 N N . GLY A 1 285 ? -5.228 -22.005 17.052 1.00 71.94 285 GLY A N 1
ATOM 2228 C CA . GLY A 1 285 ? -6.070 -21.123 17.872 1.00 71.94 285 GLY A CA 1
ATOM 2229 C C . GLY A 1 285 ? -5.567 -19.676 18.018 1.00 71.94 285 GLY A C 1
ATOM 2230 O O . GLY A 1 285 ? -6.277 -18.831 18.583 1.00 71.94 285 GLY A O 1
ATOM 2231 N N . VAL A 1 286 ? -4.365 -19.371 17.512 1.00 75.38 286 VAL A N 1
ATOM 2232 C CA . VAL A 1 286 ? -3.818 -18.009 17.390 1.00 75.38 286 VAL A CA 1
ATOM 2233 C C . VAL A 1 286 ? -4.129 -17.446 16.005 1.00 75.38 286 VAL A C 1
ATOM 2235 O O . VAL A 1 286 ? -4.508 -16.278 15.880 1.00 75.38 286 VAL A O 1
ATOM 2238 N N . HIS A 1 287 ? -4.026 -18.279 14.968 1.00 80.88 287 HIS A N 1
ATOM 2239 C CA . HIS A 1 287 ? -4.449 -17.921 13.618 1.00 80.88 287 HIS A CA 1
ATOM 2240 C C . HIS A 1 287 ? -5.968 -17.706 13.573 1.00 80.88 287 HIS A C 1
ATOM 2242 O O . HIS A 1 287 ? -6.740 -18.489 14.118 1.00 80.88 287 HIS A O 1
ATOM 2248 N N . GLY A 1 288 ? -6.406 -16.631 12.917 1.00 87.44 288 GLY A N 1
ATOM 2249 C CA . GLY A 1 288 ? -7.828 -16.303 12.791 1.00 87.44 288 GLY A CA 1
ATOM 2250 C C . GLY A 1 288 ? -8.363 -15.380 13.887 1.00 87.44 288 GLY A C 1
ATOM 2251 O O . GLY A 1 288 ? -9.577 -15.232 14.008 1.00 87.44 288 GLY A O 1
ATOM 2252 N N . ARG A 1 289 ? -7.492 -14.736 14.676 1.00 93.12 289 ARG A N 1
ATOM 2253 C CA . ARG A 1 289 ? -7.876 -13.646 15.586 1.00 93.12 289 ARG A CA 1
ATOM 2254 C C . ARG A 1 289 ? -7.455 -12.299 15.022 1.00 93.12 289 ARG A C 1
ATOM 2256 O O . ARG A 1 289 ? -6.272 -12.064 14.786 1.00 93.12 289 ARG A O 1
ATOM 2263 N N . VAL A 1 290 ? -8.420 -11.401 14.839 1.00 94.38 290 VAL A N 1
ATOM 2264 C CA . VAL A 1 290 ? -8.153 -10.004 14.480 1.00 94.38 290 VAL A CA 1
ATOM 2265 C C . VAL A 1 290 ? -8.331 -9.081 15.686 1.00 94.38 290 VAL A C 1
ATOM 2267 O O . VAL A 1 290 ? -9.204 -9.326 16.519 1.00 94.38 290 VAL A O 1
ATOM 2270 N N . PRO A 1 291 ? -7.564 -7.981 15.773 1.00 96.12 291 PRO A N 1
ATOM 2271 C CA . PRO A 1 291 ? -7.746 -6.958 16.795 1.00 96.12 291 PRO A CA 1
ATOM 2272 C C . PRO A 1 291 ? -9.193 -6.500 16.983 1.00 96.12 291 PRO A C 1
ATOM 2274 O O . PRO A 1 291 ? -9.644 -6.428 18.126 1.00 96.12 291 PRO A O 1
ATOM 2277 N N . TYR A 1 292 ? -9.910 -6.221 15.886 1.00 97.44 292 TYR A N 1
ATOM 2278 C CA . TYR A 1 292 ? -11.263 -5.664 15.937 1.00 97.44 292 TYR A CA 1
ATOM 2279 C C . TYR A 1 292 ? -12.177 -6.240 14.855 1.00 97.44 292 TYR A C 1
ATOM 2281 O O . TYR A 1 292 ? -11.786 -6.333 13.688 1.00 97.44 292 TYR A O 1
ATOM 2289 N N . GLN A 1 293 ? -13.427 -6.515 15.230 1.00 97.06 293 GLN A N 1
ATOM 2290 C CA . GLN A 1 293 ? -14.556 -6.519 14.302 1.00 97.06 293 GLN A CA 1
ATOM 2291 C C . GLN A 1 293 ? -15.279 -5.177 14.426 1.00 97.06 293 GLN A C 1
ATOM 2293 O O . GLN A 1 293 ? -15.699 -4.790 15.517 1.00 97.06 293 GLN A O 1
ATOM 2298 N N . VAL A 1 294 ? -15.441 -4.471 13.311 1.00 98.00 294 VAL A N 1
ATOM 2299 C CA . VAL A 1 294 ? -16.092 -3.157 13.268 1.00 98.00 294 VAL A CA 1
ATOM 2300 C C . VAL A 1 294 ? -17.336 -3.245 12.396 1.00 98.00 294 VAL A C 1
ATOM 2302 O O . VAL A 1 294 ? -17.274 -3.763 11.282 1.00 98.00 294 VAL A O 1
ATOM 2305 N N . GLN A 1 295 ? -18.461 -2.726 12.883 1.00 97.56 295 GLN A N 1
ATOM 2306 C CA . GLN A 1 295 ? -19.640 -2.481 12.058 1.00 97.56 295 GLN A CA 1
ATOM 2307 C C . GLN A 1 295 ? -19.617 -1.038 11.577 1.00 97.56 295 GLN A C 1
ATOM 2309 O O . GLN A 1 295 ? -19.665 -0.104 12.375 1.00 97.56 295 GLN A O 1
ATOM 2314 N N . LEU A 1 296 ? -19.511 -0.872 10.267 1.00 97.19 296 LEU A N 1
ATOM 2315 C CA . LEU A 1 296 ? -19.562 0.424 9.613 1.00 97.19 296 LEU A CA 1
ATOM 2316 C C . LEU A 1 296 ? -20.978 0.992 9.692 1.00 97.19 296 LEU A C 1
ATOM 2318 O O . LEU A 1 296 ? -21.955 0.245 9.768 1.00 97.19 296 LEU A O 1
ATOM 2322 N N . ASP A 1 297 ? -21.099 2.313 9.593 1.00 97.12 297 ASP A N 1
ATOM 2323 C CA . ASP A 1 297 ? -22.401 2.997 9.609 1.00 97.12 297 ASP A CA 1
ATOM 2324 C C . ASP A 1 297 ? -23.279 2.630 8.405 1.00 97.12 297 ASP A C 1
ATOM 2326 O O . ASP A 1 297 ? -24.494 2.801 8.438 1.00 97.12 297 ASP A O 1
ATOM 2330 N N . THR A 1 298 ? -22.676 2.062 7.360 1.00 94.62 298 THR A N 1
ATOM 2331 C CA . THR A 1 298 ? -23.378 1.469 6.215 1.00 94.62 298 THR A CA 1
ATOM 2332 C C . THR A 1 298 ? -24.061 0.135 6.547 1.00 94.62 298 THR A C 1
ATOM 2334 O O . THR A 1 298 ? -24.771 -0.414 5.711 1.00 94.62 298 THR A O 1
ATOM 2337 N N . GLY A 1 299 ? -23.837 -0.417 7.746 1.00 94.94 299 GLY A N 1
ATOM 2338 C CA . GLY A 1 299 ? -24.344 -1.711 8.210 1.00 94.94 299 GLY A CA 1
ATOM 2339 C C . GLY A 1 299 ? -23.399 -2.889 7.946 1.00 94.94 299 GLY A C 1
ATOM 2340 O O . GLY A 1 299 ? -23.573 -3.953 8.544 1.00 94.94 299 GLY A O 1
ATOM 2341 N N . VAL A 1 300 ? -22.377 -2.700 7.105 1.00 93.62 300 VAL A N 1
ATOM 2342 C CA . VAL A 1 300 ? -21.399 -3.733 6.729 1.00 93.62 300 VAL A CA 1
ATOM 2343 C C . VAL A 1 300 ? -20.395 -3.978 7.857 1.00 93.62 300 VAL A C 1
ATOM 2345 O O . VAL A 1 300 ? -19.989 -3.050 8.554 1.00 93.62 300 VAL A O 1
ATOM 2348 N N . LYS A 1 301 ? -19.955 -5.229 8.028 1.00 95.50 301 LYS A N 1
ATOM 2349 C CA . LYS A 1 301 ? -18.904 -5.594 8.988 1.00 95.50 301 LYS A CA 1
ATOM 2350 C C . LYS A 1 301 ? -17.544 -5.697 8.301 1.00 95.50 301 LYS A C 1
ATOM 2352 O O . LYS A 1 301 ? -17.439 -6.251 7.212 1.00 95.50 301 LYS A O 1
ATOM 2357 N N . VAL A 1 302 ? -16.500 -5.206 8.961 1.00 96.62 302 VAL A N 1
ATOM 2358 C CA . VAL A 1 302 ? -15.104 -5.341 8.524 1.00 96.62 302 VAL A CA 1
ATOM 2359 C C . VAL A 1 302 ? -14.232 -5.895 9.644 1.00 96.62 302 VAL A C 1
ATOM 2361 O O . VAL A 1 302 ? -14.502 -5.692 10.831 1.00 96.62 302 VAL A O 1
ATOM 2364 N N . LEU A 1 303 ? -13.182 -6.607 9.251 1.00 96.31 303 LEU A N 1
ATOM 2365 C CA . LEU A 1 303 ? -12.172 -7.191 10.119 1.00 96.31 303 LEU A CA 1
ATOM 2366 C C . LEU A 1 303 ? -10.899 -6.355 10.016 1.00 96.31 303 LEU A C 1
ATOM 2368 O O . LEU A 1 303 ? -10.301 -6.208 8.949 1.00 96.31 303 LEU A O 1
ATOM 2372 N N . VAL A 1 304 ? -10.472 -5.801 11.144 1.00 96.62 304 VAL A N 1
ATOM 2373 C CA . VAL A 1 304 ? -9.252 -5.003 11.223 1.00 96.62 304 VAL A CA 1
ATOM 2374 C C . VAL A 1 304 ? -8.106 -5.929 11.605 1.00 96.62 304 VAL A C 1
ATOM 2376 O O . VAL A 1 304 ? -7.910 -6.202 12.786 1.00 96.62 304 VAL A O 1
ATOM 2379 N N . HIS A 1 305 ? -7.344 -6.424 10.626 1.00 95.12 305 HIS A N 1
ATOM 2380 C CA . HIS A 1 305 ? -6.306 -7.444 10.846 1.00 95.12 305 HIS A CA 1
ATOM 2381 C C . HIS A 1 305 ? -5.090 -6.950 11.638 1.00 95.12 305 HIS A C 1
ATOM 2383 O O . HIS A 1 305 ? -4.349 -7.766 12.186 1.00 95.12 305 HIS A O 1
ATOM 2389 N N . ARG A 1 306 ? -4.873 -5.630 11.735 1.00 95.12 306 ARG A N 1
ATOM 2390 C CA . ARG A 1 306 ? -3.811 -5.021 12.554 1.00 95.12 306 ARG A CA 1
ATOM 2391 C C . ARG A 1 306 ? -4.299 -3.756 13.241 1.00 95.12 306 ARG A C 1
ATOM 2393 O O . ARG A 1 306 ? -4.925 -2.905 12.617 1.00 95.12 306 ARG A O 1
ATOM 2400 N N . ASP A 1 307 ? -3.918 -3.588 14.504 1.00 96.25 307 ASP A N 1
ATOM 2401 C CA . ASP A 1 307 ? -4.132 -2.336 15.229 1.00 96.25 307 ASP A CA 1
ATOM 2402 C C . ASP A 1 307 ? -3.068 -1.296 14.838 1.00 96.25 307 ASP A C 1
ATOM 2404 O O . ASP A 1 307 ? -2.186 -0.935 15.618 1.00 96.25 307 ASP A O 1
ATOM 2408 N N . GLU A 1 308 ? -3.127 -0.847 13.586 1.00 95.88 308 GLU A N 1
ATOM 2409 C CA . GLU A 1 308 ? -2.209 0.141 13.034 1.00 95.88 308 GLU A CA 1
ATOM 2410 C C . GLU A 1 308 ? -2.948 1.351 12.468 1.00 95.88 308 GLU A C 1
ATOM 2412 O O . GLU A 1 308 ? -4.075 1.280 11.973 1.00 95.88 308 GLU A O 1
ATOM 2417 N N . HIS A 1 309 ? -2.291 2.503 12.563 1.00 95.00 309 HIS A N 1
ATOM 2418 C CA . HIS A 1 309 ? -2.879 3.802 12.244 1.00 95.00 309 HIS A CA 1
ATOM 2419 C C . HIS A 1 309 ? -3.253 3.974 10.766 1.00 95.00 309 HIS A C 1
ATOM 2421 O O . HIS A 1 309 ? -4.019 4.875 10.443 1.00 95.00 309 HIS A O 1
ATOM 2427 N N . TRP A 1 310 ? -2.712 3.162 9.855 1.00 94.25 310 TRP A N 1
ATOM 2428 C CA . TRP A 1 310 ? -3.103 3.192 8.444 1.00 94.25 310 TRP A CA 1
ATOM 2429 C C . TRP A 1 310 ? -4.357 2.363 8.144 1.00 94.25 310 TRP A C 1
ATOM 2431 O O . TRP A 1 310 ? -4.887 2.510 7.050 1.00 94.25 310 TRP A O 1
ATOM 2441 N N . LEU A 1 311 ? -4.846 1.546 9.085 1.00 95.94 311 LEU A N 1
ATOM 2442 C CA . LEU A 1 311 ? -6.060 0.732 8.933 1.00 95.94 311 LEU A CA 1
ATOM 2443 C C . LEU A 1 311 ? -7.226 1.248 9.771 1.00 95.94 311 LEU A C 1
ATOM 2445 O O . LEU A 1 311 ? -8.359 1.283 9.301 1.00 95.94 311 LEU A O 1
ATOM 2449 N N . VAL A 1 312 ? -6.955 1.649 11.014 1.00 97.38 312 VAL A N 1
ATOM 2450 C CA . VAL A 1 312 ? -7.984 2.107 11.950 1.00 97.38 312 VAL A CA 1
ATOM 2451 C C . VAL A 1 312 ? -7.496 3.304 12.766 1.00 97.38 312 VAL A C 1
ATOM 2453 O O . VAL A 1 312 ? -6.366 3.329 13.280 1.00 97.38 312 VAL A O 1
ATOM 2456 N N . ARG A 1 313 ? -8.360 4.318 12.865 1.00 97.00 313 ARG A N 1
ATOM 2457 C CA . ARG A 1 313 ? -8.130 5.588 13.568 1.00 97.00 313 ARG A CA 1
ATOM 2458 C C . ARG A 1 313 ? -9.336 5.952 14.434 1.00 97.00 313 ARG A C 1
ATOM 2460 O O . ARG A 1 313 ? -10.441 5.475 14.203 1.00 97.00 313 ARG A O 1
ATOM 2467 N N . ASP A 1 314 ? -9.121 6.825 15.415 1.00 97.62 314 ASP A N 1
ATOM 2468 C CA . ASP A 1 314 ? -10.209 7.433 16.193 1.00 97.62 314 ASP A CA 1
ATOM 2469 C C . ASP A 1 314 ? -11.037 8.347 15.277 1.00 97.62 314 ASP A C 1
ATOM 2471 O O . ASP A 1 314 ? -10.474 9.240 14.638 1.00 97.62 314 ASP A O 1
ATOM 2475 N N . LEU A 1 315 ? -12.35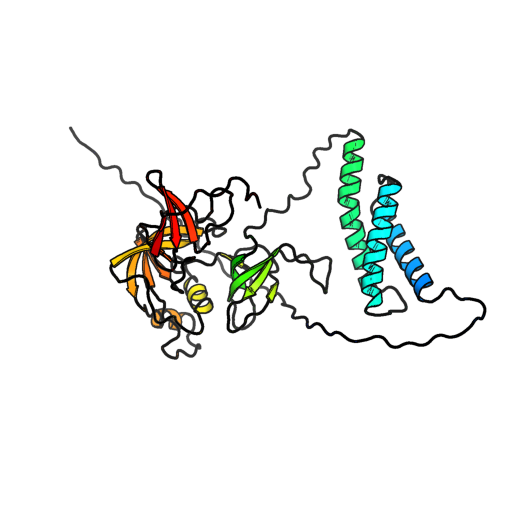9 8.159 15.223 1.00 97.12 315 LEU A N 1
ATOM 2476 C CA . LEU A 1 315 ? -13.241 8.936 14.342 1.00 97.12 315 LEU A CA 1
ATOM 2477 C C . LEU A 1 315 ? -13.222 10.444 14.659 1.00 97.12 315 LEU A C 1
ATOM 2479 O O . LEU A 1 315 ? -13.426 11.280 13.786 1.00 97.12 315 LEU A O 1
ATOM 2483 N N . ARG A 1 316 ? -12.934 10.828 15.908 1.00 95.94 316 ARG A N 1
ATOM 2484 C CA . ARG A 1 316 ? -12.811 12.243 16.314 1.00 95.94 316 ARG A CA 1
ATOM 2485 C C . ARG A 1 316 ? -11.543 12.894 15.760 1.00 95.94 316 ARG A C 1
ATOM 2487 O O . ARG A 1 316 ? -11.418 14.126 15.755 1.00 95.94 316 ARG A O 1
ATOM 2494 N N . LEU A 1 317 ? -10.568 12.068 15.382 1.00 94.06 317 LEU A N 1
ATOM 2495 C CA . LEU A 1 317 ? -9.271 12.474 14.859 1.00 94.06 317 LEU A CA 1
ATOM 2496 C C . LEU A 1 317 ? -9.165 12.274 13.349 1.00 94.06 317 LEU A C 1
ATOM 2498 O O . LEU A 1 317 ? -8.466 13.057 12.719 1.00 94.06 317 LEU A O 1
ATOM 2502 N N . GLN A 1 318 ? -9.872 11.307 12.774 1.00 93.94 318 GLN A N 1
ATOM 2503 C CA . GLN A 1 318 ? -9.948 11.059 11.340 1.00 93.94 318 GLN A CA 1
ATOM 2504 C C . GLN A 1 318 ? -11.405 11.114 10.889 1.00 93.94 318 GLN A C 1
ATOM 2506 O O . GLN A 1 318 ? -12.182 10.223 11.216 1.00 93.94 318 GLN A O 1
ATOM 2511 N N . GLU A 1 319 ? -11.755 12.126 10.101 1.00 90.81 319 GLU A N 1
ATOM 2512 C CA . GLU A 1 319 ? -13.078 12.200 9.483 1.00 90.81 319 GLU A CA 1
ATOM 2513 C C . GLU A 1 319 ? -13.223 11.162 8.364 1.00 90.81 319 GLU A C 1
ATOM 2515 O O . GLU A 1 319 ? -12.233 10.691 7.787 1.00 90.81 319 GLU A O 1
ATOM 2520 N N . ALA A 1 320 ? -14.473 10.801 8.073 1.00 93.38 320 ALA A N 1
ATOM 2521 C CA . ALA A 1 320 ? -14.804 9.955 6.938 1.00 93.38 320 ALA A CA 1
ATOM 2522 C C . ALA A 1 320 ? -14.488 10.670 5.617 1.00 93.38 320 ALA A C 1
ATOM 2524 O O . ALA A 1 320 ? -14.611 11.890 5.518 1.00 93.38 320 ALA A O 1
ATOM 2525 N N . GLY A 1 321 ? -14.117 9.908 4.592 1.00 91.38 321 GLY A N 1
ATOM 2526 C CA . GLY A 1 321 ? -13.806 10.454 3.275 1.00 91.38 321 GLY A CA 1
ATOM 2527 C C . GLY A 1 321 ? -12.740 9.657 2.539 1.00 91.38 321 GLY A C 1
ATOM 2528 O O . GLY A 1 321 ? -12.338 8.579 2.968 1.00 91.38 321 GLY A O 1
ATOM 2529 N N . IL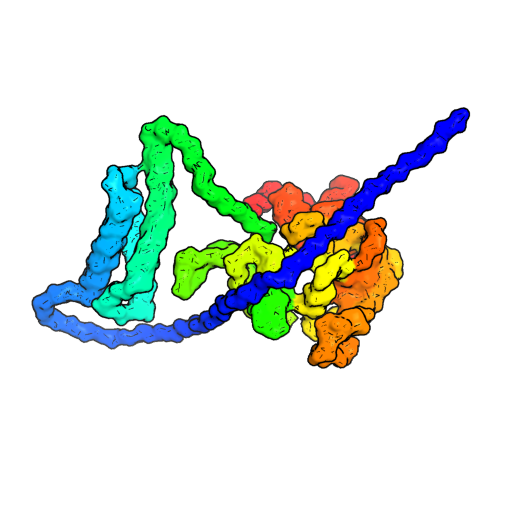E A 1 322 ? -12.272 10.195 1.419 1.00 88.56 322 ILE A N 1
ATOM 2530 C CA . ILE A 1 322 ? -11.259 9.542 0.587 1.00 88.56 322 ILE A CA 1
ATOM 2531 C C . ILE A 1 322 ? -9.955 9.413 1.387 1.00 88.56 322 ILE A C 1
ATOM 2533 O O . ILE A 1 322 ? -9.504 10.362 2.030 1.00 88.56 322 ILE A O 1
ATOM 2537 N N . ARG A 1 323 ? -9.300 8.247 1.331 1.00 86.88 323 ARG A N 1
ATOM 2538 C CA . ARG A 1 323 ? -7.979 8.018 1.946 1.00 86.88 323 ARG A CA 1
ATOM 2539 C C . ARG A 1 323 ? -6.854 8.551 1.040 1.00 86.88 323 ARG A C 1
ATOM 2541 O O . ARG A 1 323 ? -5.858 7.878 0.776 1.00 86.88 323 ARG A O 1
ATOM 2548 N N . GLN A 1 324 ? -7.011 9.787 0.576 1.00 71.94 324 GLN A N 1
ATOM 2549 C CA . GLN A 1 324 ? -6.042 10.560 -0.203 1.00 71.94 324 GLN A CA 1
ATOM 2550 C C . GLN A 1 324 ? -5.811 11.897 0.512 1.00 71.94 324 GLN A C 1
ATOM 2552 O O . GLN A 1 324 ? -6.742 12.495 1.045 1.00 71.94 324 GLN A O 1
ATOM 2557 N N . ALA A 1 325 ? -4.564 12.351 0.587 1.00 53.25 325 ALA A N 1
ATOM 2558 C CA . ALA A 1 325 ? -4.241 13.703 1.020 1.00 53.25 325 ALA A CA 1
ATOM 2559 C C . ALA A 1 325 ? -4.586 14.703 -0.094 1.00 53.25 325 ALA A C 1
ATOM 2561 O O . ALA A 1 325 ? -4.788 14.336 -1.251 1.00 53.25 325 ALA A O 1
ATOM 2562 N N . ALA A 1 326 ? -4.632 15.989 0.256 1.00 36.28 326 ALA A N 1
ATOM 2563 C CA . ALA A 1 326 ? -5.059 17.067 -0.639 1.00 36.28 326 ALA A CA 1
ATOM 2564 C C . ALA A 1 326 ? -4.202 17.235 -1.915 1.00 36.28 326 ALA A C 1
ATOM 2566 O O . ALA A 1 326 ? -4.659 17.853 -2.870 1.00 36.28 326 ALA A O 1
ATOM 2567 N N . ASN A 1 327 ? -2.984 16.682 -1.953 1.00 49.06 327 ASN A N 1
ATOM 2568 C CA . ASN A 1 327 ? -2.094 16.668 -3.123 1.00 49.06 327 ASN A CA 1
ATOM 2569 C C . ASN A 1 327 ? -2.246 15.404 -3.998 1.00 49.06 327 ASN A C 1
ATOM 2571 O O . ASN A 1 327 ? -1.444 15.189 -4.902 1.00 49.06 327 ASN A O 1
ATOM 2575 N N . GLY A 1 328 ? -3.226 14.542 -3.705 1.00 56.84 328 GLY A N 1
ATOM 2576 C CA . GLY A 1 328 ? -3.416 13.250 -4.371 1.00 56.84 328 GLY A CA 1
ATOM 2577 C C . GLY A 1 328 ? -2.545 12.111 -3.823 1.00 56.84 328 GLY A C 1
ATOM 2578 O O . GLY A 1 328 ? -2.715 10.974 -4.249 1.00 56.84 328 GLY A O 1
ATOM 2579 N N . VAL A 1 329 ? -1.653 12.369 -2.857 1.00 59.81 329 VAL A N 1
ATOM 2580 C CA . VAL A 1 329 ? -0.803 11.348 -2.209 1.00 59.81 329 VAL A CA 1
ATOM 2581 C C . VAL A 1 329 ? -1.539 10.742 -1.016 1.00 59.81 329 VAL A C 1
ATOM 2583 O O . VAL A 1 329 ? -2.167 11.458 -0.252 1.00 59.81 329 VAL A O 1
ATOM 2586 N N . HIS A 1 330 ? -1.485 9.432 -0.793 1.00 67.06 330 HIS A N 1
ATOM 2587 C CA . HIS A 1 330 ? -2.260 8.777 0.268 1.00 67.06 330 HIS A CA 1
ATOM 2588 C C . HIS A 1 330 ? -1.954 9.299 1.692 1.00 67.06 330 HIS A C 1
ATOM 2590 O O . HIS A 1 330 ? -0.804 9.362 2.131 1.00 67.06 330 HIS A O 1
ATOM 2596 N N . CYS A 1 331 ? -2.994 9.635 2.476 1.00 65.62 331 CYS A N 1
ATOM 2597 C CA . CYS A 1 331 ? -2.856 10.124 3.861 1.00 65.62 331 CYS A CA 1
ATOM 2598 C C . CYS A 1 331 ? -2.619 8.972 4.863 1.00 65.62 331 CYS A C 1
ATOM 2600 O O . CYS A 1 331 ? -3.375 8.738 5.810 1.00 65.62 331 CYS A O 1
ATOM 2602 N N . CYS A 1 332 ? -1.540 8.220 4.657 1.00 78.31 332 CYS A N 1
ATOM 2603 C CA . CYS A 1 332 ? -1.156 7.078 5.491 1.00 78.31 332 CYS A CA 1
ATOM 2604 C C . CYS A 1 332 ? -0.153 7.445 6.597 1.00 78.31 332 CYS A C 1
ATOM 2606 O O . CYS A 1 332 ? 0.295 6.562 7.323 1.00 78.31 332 CYS A O 1
ATOM 2608 N N . LYS A 1 333 ? 0.195 8.732 6.758 1.00 88.25 333 LYS A N 1
ATOM 2609 C CA . LYS A 1 333 ? 1.169 9.187 7.761 1.00 88.25 333 LYS A CA 1
ATOM 2610 C C . LYS A 1 333 ? 0.669 8.930 9.187 1.00 88.25 333 LYS A C 1
ATOM 2612 O O . LYS A 1 333 ? -0.496 9.155 9.512 1.00 88.25 333 LYS A O 1
ATOM 2617 N N . ARG A 1 334 ? 1.588 8.516 10.063 1.00 92.44 334 ARG A N 1
ATOM 2618 C CA . ARG A 1 334 ? 1.333 8.351 11.502 1.00 92.44 334 ARG A CA 1
ATOM 2619 C C . ARG A 1 334 ? 1.002 9.666 12.188 1.00 92.44 334 ARG A C 1
ATOM 2621 O O . ARG A 1 334 ? 0.107 9.705 13.028 1.00 92.44 334 ARG A O 1
ATOM 2628 N N . ILE A 1 335 ? 1.778 10.696 11.867 1.00 93.88 335 ILE A N 1
ATOM 2629 C CA . ILE A 1 335 ? 1.632 12.031 12.431 1.00 93.88 335 ILE A CA 1
ATOM 2630 C C . ILE A 1 335 ? 1.052 12.923 11.344 1.00 93.88 335 ILE A C 1
ATOM 2632 O O . ILE A 1 335 ? 1.671 13.113 10.298 1.00 93.88 335 ILE A O 1
ATOM 2636 N N . GLU A 1 336 ? -0.128 13.462 11.607 1.00 91.81 336 GLU A N 1
ATOM 2637 C CA . GLU A 1 336 ? -0.809 14.408 10.732 1.00 91.81 336 GLU A CA 1
ATOM 2638 C C . GLU A 1 336 ? -0.768 15.795 11.369 1.00 91.81 336 GLU A C 1
ATOM 2640 O O . GLU A 1 336 ? -1.111 15.953 12.542 1.00 91.81 336 GLU A O 1
ATOM 2645 N N . ARG A 1 337 ? -0.341 16.804 10.608 1.00 91.75 337 ARG A N 1
ATOM 2646 C CA . ARG A 1 337 ? -0.449 18.205 11.020 1.00 91.75 337 ARG A CA 1
ATOM 2647 C C . ARG A 1 337 ? -1.714 18.783 10.409 1.00 91.75 337 ARG A C 1
ATOM 2649 O O . ARG A 1 337 ? -1.899 18.696 9.200 1.00 91.75 337 ARG A O 1
ATOM 2656 N N . ARG A 1 338 ? -2.564 19.385 11.234 1.00 91.94 338 ARG A N 1
ATOM 2657 C CA . ARG A 1 338 ? -3.796 20.036 10.780 1.00 91.94 338 ARG A CA 1
ATOM 2658 C C . ARG A 1 338 ? -4.092 21.281 11.596 1.00 91.94 338 ARG A C 1
ATOM 2660 O O . ARG A 1 338 ? -3.711 21.371 12.764 1.00 91.94 338 ARG A O 1
ATOM 2667 N N . GLN A 1 339 ? -4.821 22.210 10.994 1.00 94.50 339 GLN A N 1
ATOM 2668 C CA . GLN A 1 339 ? -5.327 23.383 11.689 1.00 94.50 339 GLN A CA 1
ATOM 2669 C C . GLN A 1 339 ? -6.753 23.114 12.178 1.00 94.50 339 GLN A C 1
ATOM 2671 O O . GLN A 1 339 ? -7.620 22.724 11.400 1.00 94.50 339 GLN A O 1
ATOM 2676 N N . ARG A 1 340 ? -7.014 23.324 13.473 1.00 93.00 340 ARG A N 1
ATOM 2677 C CA . ARG A 1 340 ? -8.357 23.207 14.059 1.00 93.00 340 ARG A CA 1
ATOM 2678 C C . ARG A 1 340 ? -8.593 24.370 15.010 1.00 93.00 340 ARG A C 1
ATOM 2680 O O . ARG A 1 340 ? -7.795 24.600 15.914 1.00 93.00 340 ARG A O 1
ATOM 2687 N N . ASN A 1 341 ? -9.686 25.104 14.805 1.00 94.94 341 ASN A N 1
ATOM 2688 C CA . ASN A 1 341 ? -10.026 26.299 15.588 1.00 94.94 341 ASN A CA 1
ATOM 2689 C C . ASN A 1 341 ? -8.882 27.336 15.622 1.00 94.94 341 ASN A C 1
ATOM 2691 O O . ASN A 1 341 ? -8.579 27.901 16.668 1.00 94.94 341 ASN A O 1
ATOM 2695 N N . GLY A 1 342 ? -8.198 27.532 14.490 1.00 95.38 342 GLY A N 1
ATOM 2696 C CA . GLY A 1 342 ? -7.085 28.479 14.361 1.00 95.38 342 GLY A CA 1
ATOM 2697 C C . GLY A 1 342 ? -5.743 28.013 14.941 1.00 95.38 342 GLY A C 1
ATOM 2698 O O . GLY A 1 342 ? -4.736 28.664 14.685 1.00 95.38 342 GLY A O 1
ATOM 2699 N N . VAL A 1 343 ? -5.690 26.881 15.651 1.00 97.12 343 VAL A N 1
ATOM 2700 C CA . VAL A 1 343 ? -4.456 26.342 16.247 1.00 97.12 343 VAL A CA 1
ATOM 2701 C C . VAL A 1 343 ? -3.941 25.165 15.423 1.00 97.12 343 VAL A C 1
ATOM 2703 O O . VAL A 1 343 ? -4.698 24.251 15.084 1.00 97.12 343 VAL A O 1
ATOM 2706 N N . TRP A 1 344 ? -2.645 25.175 15.117 1.00 96.56 344 TRP A N 1
ATOM 2707 C CA . TRP A 1 344 ? -1.963 24.050 14.485 1.00 96.56 344 TRP A CA 1
ATOM 2708 C C . TRP A 1 344 ? -1.710 22.936 15.497 1.00 96.56 344 TRP A C 1
ATOM 2710 O O . TRP A 1 344 ? -1.248 23.164 16.618 1.00 96.56 344 TRP A O 1
ATOM 2720 N N . GLN A 1 345 ? -2.075 21.718 15.112 1.00 97.19 345 GLN A N 1
ATOM 2721 C CA . GLN A 1 345 ? -1.973 20.539 15.957 1.00 97.19 345 GLN A CA 1
ATOM 2722 C C . GLN A 1 345 ? -1.340 19.386 15.179 1.00 97.19 345 GLN A C 1
ATOM 2724 O O . GLN A 1 345 ? -1.740 19.089 14.053 1.00 97.19 345 GLN A O 1
ATOM 2729 N N . ALA A 1 346 ? -0.394 18.702 15.816 1.00 96.06 346 ALA A N 1
ATOM 2730 C CA . ALA A 1 346 ? 0.135 17.420 15.385 1.00 96.06 346 ALA A CA 1
ATOM 2731 C C . ALA A 1 346 ? -0.644 16.293 16.081 1.00 96.06 346 ALA A C 1
ATOM 2733 O O . ALA A 1 346 ? -0.666 16.193 17.313 1.00 96.06 346 ALA A O 1
ATOM 2734 N N . VAL A 1 347 ? -1.284 15.443 15.286 1.00 95.94 347 VAL A N 1
ATOM 2735 C CA . VAL A 1 347 ? -2.065 14.288 15.730 1.00 95.94 347 VAL A CA 1
ATOM 2736 C C . VAL A 1 347 ? -1.242 13.027 15.496 1.00 95.94 347 VAL A C 1
ATOM 2738 O O . VAL A 1 347 ? -0.981 12.669 14.352 1.00 95.94 347 VAL A O 1
ATOM 2741 N N . ASP A 1 348 ? -0.832 12.339 16.563 1.00 96.56 348 ASP A N 1
ATOM 2742 C CA . ASP A 1 348 ? -0.245 10.999 16.452 1.00 96.56 348 ASP A CA 1
ATOM 2743 C C . ASP A 1 348 ? -1.367 9.960 16.455 1.00 96.56 348 ASP A C 1
ATOM 2745 O O . ASP A 1 348 ? -1.853 9.556 17.513 1.00 96.56 348 ASP A O 1
ATOM 2749 N N . HIS A 1 349 ? -1.754 9.493 15.268 1.00 95.19 349 HIS A N 1
ATOM 2750 C CA . HIS A 1 349 ? -2.831 8.517 15.090 1.00 95.19 349 HIS A CA 1
ATOM 2751 C C . HIS A 1 349 ? -2.538 7.167 15.757 1.00 95.19 349 HIS A C 1
ATOM 2753 O O . HIS A 1 349 ? -3.467 6.410 16.031 1.00 95.19 349 HIS A O 1
ATOM 2759 N N . LYS A 1 350 ? -1.274 6.850 16.077 1.00 94.44 350 LYS A N 1
ATOM 2760 C CA . LYS A 1 350 ? -0.921 5.630 16.822 1.00 94.44 350 LYS A CA 1
ATOM 2761 C C . LYS A 1 350 ? -1.148 5.772 18.325 1.00 94.44 350 LYS A C 1
ATOM 2763 O O . LYS A 1 350 ? -1.460 4.787 18.975 1.00 94.44 350 LYS A O 1
ATOM 2768 N N . THR A 1 351 ? -0.975 6.959 18.898 1.00 95.00 351 THR A N 1
ATOM 2769 C CA . THR A 1 351 ? -1.164 7.166 20.348 1.00 95.00 351 THR A CA 1
ATOM 2770 C C . THR A 1 351 ? -2.437 7.934 20.690 1.00 95.00 351 THR A C 1
ATOM 2772 O O . THR A 1 351 ? -2.719 8.134 21.869 1.00 95.00 351 THR A O 1
ATOM 2775 N N . CYS A 1 352 ? -3.181 8.383 19.676 1.00 94.56 352 CYS A N 1
ATOM 2776 C CA . CYS A 1 352 ? -4.331 9.284 19.776 1.00 94.56 352 CYS A CA 1
ATOM 2777 C C . CYS A 1 352 ? -4.016 10.597 20.518 1.00 94.56 352 CYS A C 1
ATOM 2779 O O . CYS A 1 352 ? -4.918 11.291 20.987 1.00 94.56 352 CYS A O 1
ATOM 2781 N N . LYS A 1 353 ? -2.730 10.955 20.639 1.00 96.38 353 LYS A N 1
ATOM 2782 C CA . LYS A 1 353 ? -2.292 12.180 21.310 1.00 96.38 353 LYS A CA 1
ATOM 2783 C C . LYS A 1 353 ? -2.297 13.335 20.321 1.00 96.38 353 LYS A C 1
ATOM 2785 O O . LYS A 1 353 ? -1.716 13.243 19.241 1.00 96.38 353 LYS A O 1
ATOM 2790 N N . VAL A 1 354 ? -2.902 14.437 20.743 1.00 97.00 354 VAL A N 1
ATOM 2791 C CA . VAL A 1 354 ? -2.917 15.705 20.016 1.00 97.00 354 VAL A CA 1
ATOM 2792 C C . VAL A 1 354 ? -1.999 16.674 20.745 1.00 97.00 354 VAL A C 1
ATOM 2794 O O . VAL A 1 354 ? -2.118 16.844 21.959 1.00 97.00 354 VAL A O 1
ATOM 2797 N N . ARG A 1 355 ? -1.057 17.282 20.025 1.00 97.88 355 ARG A N 1
ATOM 2798 C CA . ARG A 1 355 ? -0.129 18.278 20.575 1.00 97.88 355 ARG A CA 1
ATOM 2799 C C . ARG A 1 355 ? -0.172 19.546 19.729 1.00 97.88 355 ARG A C 1
ATOM 2801 O O . ARG A 1 355 ? -0.256 19.419 18.510 1.00 97.88 355 ARG A O 1
ATOM 2808 N N . PRO A 1 356 ? -0.092 20.744 20.327 1.00 97.44 356 PRO A N 1
ATOM 2809 C CA . PRO A 1 356 ? 0.166 21.961 19.565 1.00 97.44 356 PRO A CA 1
ATOM 2810 C C . PRO A 1 356 ? 1.472 21.828 18.767 1.00 97.44 356 PRO A C 1
ATOM 2812 O O . PRO A 1 356 ? 2.418 21.195 19.243 1.00 97.44 356 PRO A O 1
ATOM 2815 N N . CYS A 1 357 ? 1.521 22.401 17.569 1.00 97.31 357 CYS A N 1
ATOM 2816 C CA . CYS A 1 357 ? 2.741 22.507 16.770 1.00 97.31 357 CYS A CA 1
ATOM 2817 C C . CYS A 1 357 ? 2.760 23.822 15.992 1.00 97.31 357 CYS A C 1
ATOM 2819 O O . CYS A 1 357 ? 1.729 24.480 15.855 1.00 97.31 357 CYS A O 1
ATOM 2821 N N . ASP A 1 358 ? 3.923 24.173 15.458 1.00 96.38 358 ASP A N 1
ATOM 2822 C CA . ASP A 1 358 ? 4.061 25.310 14.556 1.00 96.38 358 ASP A CA 1
ATOM 2823 C C . ASP A 1 358 ? 3.388 25.024 13.197 1.00 96.38 358 ASP A C 1
ATOM 2825 O O . ASP A 1 358 ? 3.221 23.848 12.823 1.00 96.38 358 ASP A O 1
ATOM 2829 N N . PRO A 1 359 ? 2.953 26.068 12.464 1.00 94.19 359 PRO A N 1
ATOM 2830 C CA . PRO A 1 359 ? 2.498 25.918 11.084 1.00 94.19 359 PRO A CA 1
ATOM 2831 C C . PRO A 1 359 ? 3.579 25.233 10.231 1.00 94.19 359 PRO A C 1
ATOM 2833 O O . PRO A 1 359 ? 4.767 25.416 10.500 1.00 94.19 359 PRO A O 1
ATOM 2836 N N . PRO A 1 360 ? 3.203 24.434 9.215 1.00 88.06 360 PRO A N 1
ATOM 2837 C CA . PRO A 1 360 ? 4.178 23.954 8.245 1.00 88.06 360 PRO A CA 1
ATOM 2838 C C . PRO A 1 360 ? 4.863 25.161 7.598 1.00 88.06 360 PRO A C 1
ATOM 2840 O O . PRO A 1 360 ? 4.190 26.111 7.191 1.00 88.06 360 PRO A O 1
ATOM 2843 N N . GLU A 1 361 ? 6.192 25.135 7.546 1.00 88.69 361 GLU A N 1
ATOM 2844 C CA . GLU A 1 361 ? 6.956 26.110 6.775 1.00 88.69 361 GLU A CA 1
ATOM 2845 C C . GLU A 1 361 ? 6.551 25.956 5.304 1.00 88.69 361 GLU A C 1
ATOM 2847 O O . GLU A 1 361 ? 6.310 24.845 4.829 1.00 88.69 361 GLU A O 1
ATOM 2852 N N . SER A 1 362 ? 6.390 27.067 4.589 1.00 78.25 362 SER A N 1
ATOM 2853 C CA . SER A 1 362 ? 5.845 27.077 3.224 1.00 78.25 362 SER A CA 1
ATOM 2854 C C . SER A 1 362 ? 6.723 26.375 2.180 1.00 78.25 362 SER A C 1
ATOM 2856 O O . SER A 1 362 ? 6.311 26.293 1.025 1.00 78.25 362 SER A O 1
ATOM 2858 N N . ASP A 1 363 ? 7.900 25.882 2.566 1.00 53.91 363 ASP A N 1
ATOM 2859 C CA . ASP A 1 363 ? 8.984 25.529 1.646 1.00 53.91 363 ASP A CA 1
ATOM 2860 C C . ASP A 1 363 ? 9.168 24.019 1.417 1.00 53.91 363 ASP A C 1
ATOM 2862 O O . ASP A 1 363 ? 9.967 23.631 0.568 1.00 53.91 363 ASP A O 1
ATOM 2866 N N . ASP A 1 364 ? 8.381 23.156 2.064 1.00 47.78 364 ASP A N 1
ATOM 2867 C CA . ASP A 1 364 ? 8.434 21.704 1.826 1.00 47.78 364 ASP A CA 1
ATOM 2868 C C . ASP A 1 364 ? 7.540 21.303 0.635 1.00 47.78 364 ASP A C 1
ATOM 2870 O O . ASP A 1 364 ? 6.478 20.691 0.788 1.00 47.78 364 ASP A O 1
ATOM 2874 N N . SER A 1 365 ? 7.961 21.692 -0.571 1.00 41.88 365 SER A N 1
ATOM 2875 C CA . SER A 1 365 ? 7.420 21.180 -1.838 1.00 41.88 365 SER A CA 1
ATOM 2876 C C . SER A 1 365 ? 8.323 20.061 -2.368 1.00 41.88 365 SER A C 1
ATOM 2878 O O . SER A 1 365 ? 9.149 20.315 -3.241 1.00 41.88 365 SER A O 1
ATOM 2880 N N . ASP A 1 366 ? 8.165 18.850 -1.828 1.00 46.75 366 ASP A N 1
ATOM 2881 C CA . ASP A 1 366 ? 8.769 17.613 -2.360 1.00 46.75 366 ASP A CA 1
ATOM 2882 C C . ASP A 1 366 ? 7.778 16.820 -3.227 1.00 46.75 366 ASP A C 1
ATOM 2884 O O . ASP A 1 366 ? 6.632 16.581 -2.762 1.00 46.75 366 ASP A O 1
#